Protein AF-A0A2V1CX15-F1 (afdb_monomer)

Organism: NCBI:txid97972

Sequence (178 aa):
MASGNSFNDDERSSLLISGFPNDPFSHAASSSISTSAPPSRSTTSKRKYEPHKAKPTWDHFRRAQDNEPDRAPDDQRLWYCQKCKSPSWATQVSGNARKHLAKSHGIIIVAERSKGKKARHEQLKDIFARVSTQKIEKVEEHEEKVLERAINKEALNEALVRLITGCNLPHNAVEWPQ

Secondary structure (DSSP, 8-state):
-----------------------S----------------------------TTHHHHTTEE---TTS-SB-TTSPBPEEEEEEETTEEEES-HHHHHHHHHHHH------PPPHHHHHHHHHHHHHHHHHHHHHHHHHHHHHHHHHHHHS-HHHHHHHHHHHHHHHT--GGGGSPP-

Solvent-accessible surface area (backbone atoms only — not comparable to full-atom values): 11815 Å² total; per-residue (Å²): 132,82,87,84,82,88,81,85,86,88,74,89,76,78,82,77,86,79,80,81,86,75,83,87,85,72,87,81,81,90,79,91,78,90,84,82,86,83,90,83,89,70,91,72,83,70,74,76,79,70,80,61,87,56,53,82,65,51,74,58,40,38,70,53,58,95,90,46,70,50,49,46,99,84,72,44,59,33,35,25,38,67,85,39,74,84,74,67,46,71,42,70,50,69,69,57,48,39,53,46,33,35,74,78,67,68,44,80,70,86,76,78,73,53,70,70,61,49,52,55,53,50,53,51,49,51,52,53,52,56,53,51,52,55,51,52,52,55,49,52,55,49,52,50,56,49,54,59,67,69,52,60,63,64,63,51,51,53,52,49,51,50,48,34,64,74,67,70,48,62,88,66,76,79,56,78,88,128

Radius of gyration: 37.26 Å; Cα contacts (8 Å, |Δi|>4): 75; chains: 1; bounding box: 98×55×98 Å

pLDDT: mean 75.57, std 21.55, range [33.09, 97.19]

Mean predicted aligned error: 18.45 Å

Foldseek 3Di:
DDDDDDDDDPDPDDPPPPDDDDDPPDDDDDDDDDDDDDDDDDPPPPPPPPPPLCPVLLVQWDADDDPGDQADPVRAGKTWGPPDDVVIDIDRDSVVSQVCCCPVPVDHDDRDDPPVVVVVVVVVVVVVVVVVVVVVVVVVVVVVVVVVVVDPPVVVVVVVVCCCVVVVNDPCPPPDDD

Structure (mmCIF, N/CA/C/O backbone):
data_AF-A0A2V1CX15-F1
#
_entry.id   AF-A0A2V1CX15-F1
#
loop_
_atom_site.group_PDB
_atom_site.id
_atom_site.type_symbol
_atom_site.label_atom_id
_atom_site.label_alt_id
_atom_site.label_comp_id
_atom_site.label_asym_id
_atom_site.label_entity_id
_atom_site.label_seq_id
_atom_site.pdbx_PDB_ins_code
_atom_site.Cartn_x
_atom_site.Cartn_y
_atom_site.Cartn_z
_atom_site.occupancy
_atom_site.B_iso_or_equiv
_atom_site.auth_seq_id
_atom_site.auth_comp_id
_atom_site.auth_asym_id
_atom_site.auth_atom_id
_atom_site.pdbx_PDB_model_num
ATOM 1 N N . MET A 1 1 ? -59.612 24.357 13.661 1.00 36.78 1 MET A N 1
ATOM 2 C CA . MET A 1 1 ? -59.260 23.102 14.355 1.00 36.78 1 MET A CA 1
ATOM 3 C C . MET A 1 1 ? -57.848 22.716 13.943 1.00 36.78 1 MET A C 1
ATOM 5 O O . MET A 1 1 ? -57.599 22.775 12.750 1.00 36.78 1 MET A O 1
ATOM 9 N N . ALA A 1 2 ? -57.006 22.379 14.934 1.00 40.84 2 ALA A N 1
ATOM 10 C CA . ALA A 1 2 ? -55.630 21.837 14.884 1.00 40.84 2 ALA A CA 1
ATOM 11 C C . ALA A 1 2 ? -54.583 22.680 14.109 1.00 40.84 2 ALA A C 1
ATOM 13 O O . ALA A 1 2 ? -54.718 22.888 12.913 1.00 40.84 2 ALA A O 1
ATOM 14 N N . SER A 1 3 ? -53.603 23.330 14.758 1.00 39.59 3 SER A N 1
ATOM 15 C CA . SER A 1 3 ? -52.402 22.753 15.420 1.00 39.59 3 SER A CA 1
ATOM 16 C C . SER A 1 3 ? -51.595 21.894 14.439 1.00 39.59 3 SER A C 1
ATOM 18 O O . SER A 1 3 ? -52.150 20.974 13.863 1.00 39.59 3 SER A O 1
ATOM 20 N N . GLY A 1 4 ? -50.302 22.072 14.191 1.00 33.09 4 GLY A N 1
ATOM 21 C CA . GLY A 1 4 ? -49.243 22.838 14.833 1.00 33.09 4 GLY A CA 1
ATOM 22 C C . GLY A 1 4 ? -47.894 22.315 14.303 1.00 33.09 4 GLY A C 1
ATOM 23 O O . GLY A 1 4 ? -47.859 21.355 13.537 1.00 33.09 4 GLY A O 1
ATOM 24 N N . ASN A 1 5 ? -46.818 22.933 14.784 1.00 39.25 5 ASN A N 1
ATOM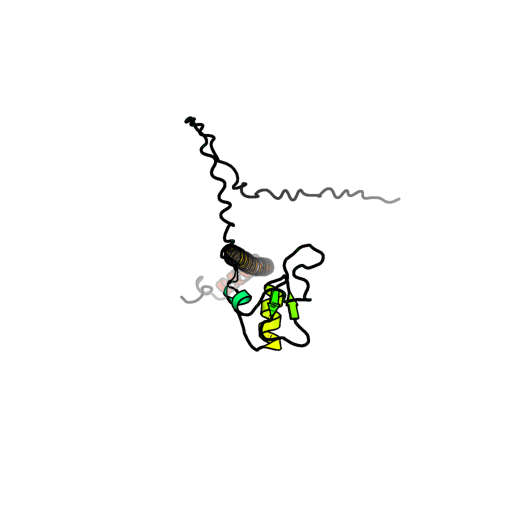 25 C CA . ASN A 1 5 ? -45.404 22.544 14.680 1.00 39.25 5 ASN A CA 1
ATOM 26 C C . ASN A 1 5 ? -44.602 22.878 13.410 1.00 39.25 5 ASN A C 1
ATOM 28 O O . ASN A 1 5 ? -44.352 22.064 12.529 1.00 39.25 5 ASN A O 1
ATOM 32 N N . SER A 1 6 ? -44.082 24.106 13.466 1.00 40.66 6 SER A N 1
ATOM 33 C CA . SER A 1 6 ? -42.685 24.464 13.202 1.00 40.66 6 SER A CA 1
ATOM 34 C C . SER A 1 6 ? -41.692 23.512 13.890 1.00 40.66 6 SER A C 1
ATOM 36 O O . SER A 1 6 ? -41.889 23.213 15.066 1.00 40.66 6 SER A O 1
ATOM 38 N N . PHE A 1 7 ? -40.621 23.109 13.203 1.00 36.91 7 PHE A N 1
ATOM 39 C CA . PHE A 1 7 ? -39.311 22.856 13.815 1.00 36.91 7 PHE A CA 1
ATOM 40 C C . PHE A 1 7 ? -38.221 23.078 12.757 1.00 36.91 7 PHE A C 1
ATOM 42 O O . PHE A 1 7 ? -38.207 22.431 11.712 1.00 36.91 7 PHE A O 1
ATOM 49 N N . ASN A 1 8 ? -37.374 24.071 13.024 1.00 37.56 8 ASN A N 1
ATOM 50 C CA . ASN A 1 8 ? -36.144 24.354 12.298 1.00 37.56 8 ASN A CA 1
ATOM 51 C C . ASN A 1 8 ? -35.061 23.393 12.800 1.00 37.56 8 ASN A C 1
ATOM 53 O O . ASN A 1 8 ? -34.897 23.281 14.014 1.00 37.56 8 ASN A O 1
ATOM 57 N N . ASP A 1 9 ? -34.299 22.787 11.891 1.00 38.78 9 ASP A N 1
ATOM 58 C CA . ASP A 1 9 ? -33.030 22.131 12.214 1.00 38.78 9 ASP A CA 1
ATOM 59 C C . ASP A 1 9 ? -31.874 22.975 11.657 1.00 38.78 9 ASP A C 1
ATOM 61 O O . ASP A 1 9 ? -31.406 22.807 10.529 1.00 38.78 9 ASP A O 1
ATOM 65 N N . ASP A 1 10 ? -31.442 23.921 12.488 1.00 38.84 10 ASP A N 1
ATOM 66 C CA . ASP A 1 10 ? -30.094 24.475 12.493 1.00 38.84 10 ASP A CA 1
ATOM 67 C C . ASP A 1 10 ? -29.170 23.485 13.219 1.00 38.84 10 ASP A C 1
ATOM 69 O O . ASP A 1 10 ? -29.258 23.360 14.433 1.00 38.84 10 ASP A O 1
ATOM 73 N N . GLU A 1 11 ? -28.276 22.793 12.504 1.00 43.06 11 GLU A N 1
ATOM 74 C CA . GLU A 1 11 ? -27.046 22.203 13.080 1.00 43.06 11 GLU A CA 1
ATOM 75 C C . GLU A 1 11 ? -26.107 21.710 11.963 1.00 43.06 11 GLU A C 1
ATOM 77 O O . GLU A 1 11 ? -25.699 20.553 11.872 1.00 43.06 11 GLU A O 1
ATOM 82 N N . ARG A 1 12 ? -25.714 22.620 11.062 1.00 42.59 12 ARG A N 1
ATOM 83 C CA . ARG A 1 12 ? -24.510 22.413 10.244 1.00 42.59 12 ARG A CA 1
ATOM 84 C C . ARG A 1 12 ? -23.294 22.844 11.064 1.00 42.59 12 ARG A C 1
ATOM 86 O O . ARG A 1 12 ? -22.665 23.860 10.774 1.00 42.59 12 ARG A O 1
ATOM 93 N N . SER A 1 13 ? -22.983 22.063 12.096 1.00 39.78 13 SER A N 1
ATOM 94 C CA . SER A 1 13 ? -21.774 22.211 12.905 1.00 39.78 13 SER A CA 1
ATOM 95 C C . SER A 1 13 ? -20.524 21.895 12.077 1.00 39.78 13 SER A C 1
ATOM 97 O O . SER A 1 13 ? -20.136 20.752 11.850 1.00 39.78 13 SER A O 1
ATOM 99 N N . SER A 1 14 ? -19.936 22.964 11.548 1.00 42.38 14 SER A N 1
ATOM 100 C CA . SER A 1 14 ? -18.507 23.290 11.549 1.00 42.38 14 SER A CA 1
ATOM 101 C C . SER A 1 14 ? -17.522 22.160 11.891 1.00 42.38 14 SER A C 1
ATOM 103 O O . SER A 1 14 ? -16.941 22.136 12.973 1.00 42.38 14 SER A O 1
ATOM 105 N N . LEU A 1 15 ? -17.203 21.296 10.923 1.00 39.81 15 LEU A N 1
ATOM 106 C CA . LEU A 1 15 ? -15.955 20.524 10.951 1.00 39.81 15 LEU A CA 1
ATOM 107 C C . LEU A 1 15 ? -14.805 21.401 10.439 1.00 39.81 15 LEU A C 1
ATOM 109 O O . LEU A 1 15 ? -14.355 21.286 9.298 1.00 39.81 15 LEU A O 1
ATOM 113 N N . LEU A 1 16 ? -14.344 22.315 11.294 1.00 43.81 16 LEU A N 1
ATOM 114 C CA . LEU A 1 16 ? -13.056 22.975 11.118 1.00 43.81 16 LEU A CA 1
ATOM 115 C C . LEU A 1 16 ? -11.960 21.934 11.364 1.00 43.81 16 LEU A C 1
ATOM 117 O O . LEU A 1 16 ? -11.637 21.601 12.500 1.00 43.81 16 LEU A O 1
ATOM 121 N N . ILE A 1 17 ? -11.395 21.412 10.276 1.00 41.28 17 ILE A N 1
ATOM 122 C CA . ILE A 1 17 ? -10.132 20.671 10.286 1.00 41.28 17 ILE A CA 1
ATOM 123 C C . ILE A 1 17 ? -9.038 21.682 10.647 1.00 41.28 17 ILE A C 1
ATOM 125 O O . ILE A 1 17 ? -8.490 22.371 9.788 1.00 41.28 17 ILE A O 1
ATOM 129 N N . SER A 1 18 ? -8.768 21.826 11.940 1.00 42.66 18 SER A N 1
ATOM 130 C CA . SER A 1 18 ? -7.618 22.558 12.452 1.00 42.66 18 SER A CA 1
ATOM 131 C C . SER A 1 18 ? -6.434 21.599 12.596 1.00 42.66 18 SER A C 1
ATOM 133 O O . SER A 1 18 ? -6.532 20.544 13.217 1.00 42.66 18 SER A O 1
ATOM 135 N N . GLY A 1 19 ? -5.297 21.978 12.003 1.00 39.34 19 GLY A N 1
ATOM 136 C CA . GLY A 1 19 ? -3.999 21.364 12.290 1.00 39.34 19 GLY A CA 1
ATOM 137 C C . GLY A 1 19 ? -3.343 20.605 11.138 1.00 39.34 19 GLY A C 1
ATOM 138 O O . GLY A 1 19 ? -2.997 19.438 11.294 1.0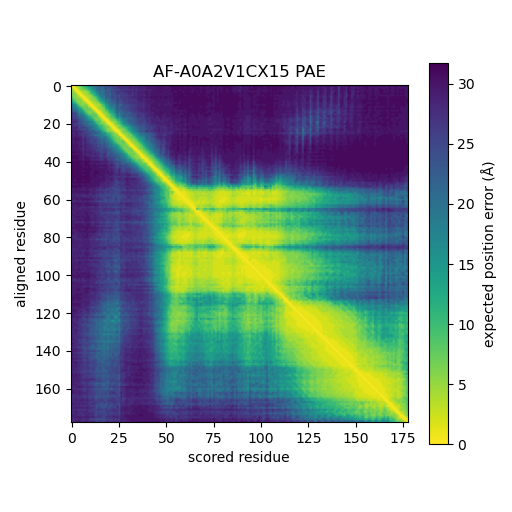0 39.34 19 GLY A O 1
ATOM 139 N N . PHE A 1 20 ? -3.095 21.265 10.003 1.00 42.97 20 PHE A N 1
ATOM 140 C CA . PHE A 1 20 ? -2.001 20.847 9.119 1.00 42.97 20 PHE A CA 1
ATOM 141 C C . PHE A 1 20 ? -0.671 21.341 9.714 1.00 42.97 20 PHE A C 1
ATOM 143 O O . PHE A 1 20 ? -0.534 22.545 9.938 1.00 42.97 20 PHE A O 1
ATOM 150 N N . PRO A 1 21 ? 0.322 20.472 9.973 1.00 45.03 21 PRO A N 1
ATOM 151 C CA . PRO A 1 21 ? 1.645 20.923 10.379 1.00 45.03 21 PRO A CA 1
ATOM 152 C C . PRO A 1 21 ? 2.393 21.534 9.186 1.00 45.03 21 PRO A C 1
ATOM 154 O O . PRO A 1 21 ? 2.713 20.837 8.227 1.00 45.03 21 PRO A O 1
ATOM 157 N N . ASN A 1 22 ? 2.620 22.843 9.290 1.00 46.09 22 ASN A N 1
ATOM 158 C CA . ASN A 1 22 ? 3.708 23.680 8.771 1.00 46.09 22 ASN A CA 1
ATOM 159 C C . ASN A 1 22 ? 4.548 23.174 7.578 1.00 46.09 22 ASN A C 1
ATOM 161 O O . ASN A 1 22 ? 5.271 22.180 7.655 1.00 46.09 22 ASN A O 1
ATOM 165 N N . ASP A 1 23 ? 4.533 23.993 6.522 1.00 42.53 23 ASP A N 1
ATOM 166 C CA . ASP A 1 23 ? 5.431 23.973 5.365 1.00 42.53 23 ASP A CA 1
ATOM 167 C C . ASP A 1 23 ? 6.923 23.899 5.766 1.00 42.53 23 ASP A C 1
ATOM 169 O O . ASP A 1 23 ? 7.403 24.762 6.504 1.00 42.53 23 ASP A O 1
ATOM 173 N N . PRO A 1 24 ? 7.712 22.946 5.234 1.00 48.69 24 PRO A N 1
ATOM 174 C CA . PRO A 1 24 ? 9.155 22.881 5.468 1.00 48.69 24 PRO A CA 1
ATOM 175 C C . PRO A 1 24 ? 9.981 23.770 4.517 1.00 48.69 24 PRO A C 1
ATOM 177 O O . PRO A 1 24 ? 11.203 23.642 4.467 1.00 48.69 24 PRO A O 1
ATOM 180 N N . PHE A 1 25 ? 9.357 24.670 3.751 1.00 45.81 25 PHE A N 1
ATOM 181 C CA . PHE A 1 25 ? 10.060 25.588 2.847 1.00 45.81 25 PHE A CA 1
ATOM 182 C C . PHE A 1 25 ? 10.083 27.009 3.403 1.00 45.81 25 PHE A C 1
ATOM 184 O O . PHE A 1 25 ? 9.459 27.931 2.886 1.00 45.81 25 PHE A O 1
ATOM 191 N N . SER A 1 26 ? 10.844 27.211 4.466 1.00 50.84 26 SER A N 1
ATOM 192 C CA . SER A 1 26 ? 11.323 28.536 4.846 1.00 50.84 26 SER A CA 1
ATOM 193 C C . SER A 1 26 ? 12.729 28.386 5.399 1.00 50.84 26 SER A C 1
ATOM 195 O O . SER A 1 26 ? 13.047 27.361 5.986 1.00 50.84 26 SER A O 1
ATOM 197 N N . HIS A 1 27 ? 13.560 29.400 5.167 1.00 43.41 27 HIS A N 1
ATOM 198 C CA . HIS A 1 27 ? 15.009 29.458 5.407 1.00 43.41 27 HIS A CA 1
ATOM 199 C C . HIS A 1 27 ? 15.889 29.018 4.227 1.00 43.41 27 HIS A C 1
ATOM 201 O O . HIS A 1 27 ? 16.513 27.962 4.215 1.00 43.41 27 HIS A O 1
ATOM 207 N N . ALA A 1 28 ? 16.061 29.939 3.281 1.00 42.03 28 ALA A N 1
ATOM 208 C CA . ALA A 1 28 ? 17.386 30.188 2.728 1.00 42.03 28 ALA A CA 1
ATOM 209 C C . ALA A 1 28 ? 17.659 31.689 2.867 1.00 42.03 28 ALA A C 1
ATOM 211 O O . ALA A 1 28 ? 17.107 32.507 2.137 1.00 42.03 28 ALA A O 1
ATOM 212 N N . ALA A 1 29 ? 18.446 32.036 3.884 1.00 42.69 29 ALA A N 1
ATOM 213 C CA . ALA A 1 29 ? 18.934 33.384 4.112 1.00 42.69 29 ALA A CA 1
ATOM 214 C C . ALA A 1 29 ? 19.866 33.795 2.964 1.00 42.69 29 ALA A C 1
ATOM 216 O O . ALA A 1 29 ? 20.797 33.070 2.609 1.00 42.69 29 ALA A O 1
ATOM 217 N N . SER A 1 30 ? 19.601 34.968 2.397 1.00 41.97 30 SER A N 1
ATOM 218 C CA . SER A 1 30 ? 20.487 35.657 1.468 1.00 41.97 30 SER A CA 1
ATOM 219 C C . SER A 1 30 ? 21.764 36.078 2.196 1.00 41.97 30 SER A C 1
ATOM 221 O O . SER A 1 30 ? 21.714 36.951 3.058 1.00 41.97 30 SER A O 1
ATOM 223 N N . SER A 1 31 ? 22.903 35.498 1.820 1.00 42.44 31 SER A N 1
ATOM 224 C CA . SER A 1 31 ? 24.223 36.046 2.142 1.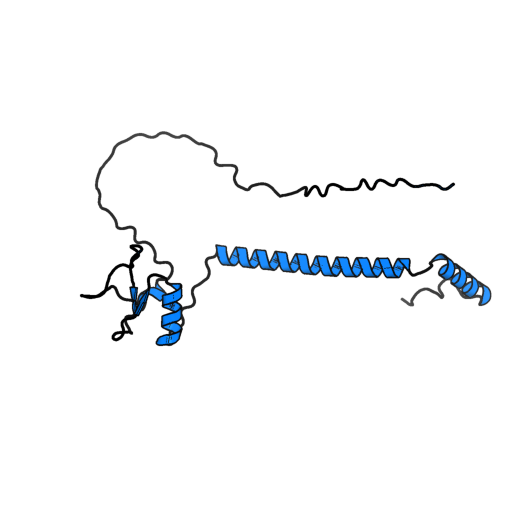00 42.44 31 SER A CA 1
ATOM 225 C C . SER A 1 31 ? 24.938 36.408 0.849 1.00 42.44 31 SER A C 1
ATOM 227 O O . SER A 1 31 ? 25.394 35.551 0.094 1.00 42.44 31 SER A O 1
ATOM 229 N N . SER A 1 32 ? 24.990 37.711 0.603 1.00 43.22 32 SER A N 1
ATOM 230 C CA . SER A 1 32 ? 25.719 38.366 -0.474 1.00 43.22 32 SER A CA 1
ATOM 231 C C . SER A 1 32 ? 27.204 38.409 -0.127 1.00 43.22 32 SER A C 1
ATOM 233 O O . SER A 1 32 ? 27.576 39.029 0.866 1.00 43.22 32 SER A O 1
ATOM 235 N N . ILE A 1 33 ? 28.066 37.808 -0.950 1.00 45.41 33 ILE A N 1
ATOM 236 C CA . ILE A 1 33 ? 29.500 38.118 -0.940 1.00 45.41 33 ILE A CA 1
ATOM 237 C C . ILE A 1 33 ? 29.975 38.210 -2.389 1.00 45.41 33 ILE A C 1
ATOM 239 O O . ILE A 1 33 ? 29.949 37.237 -3.140 1.00 45.41 33 ILE A O 1
ATOM 243 N N . SER A 1 34 ? 30.370 39.422 -2.768 1.00 42.94 34 SER A N 1
ATOM 244 C CA . SER A 1 34 ? 30.989 39.758 -4.045 1.00 42.94 34 SER A CA 1
ATOM 245 C C . SER A 1 34 ? 32.456 39.334 -4.053 1.00 42.94 34 SER A C 1
ATOM 247 O O . SER A 1 34 ? 33.194 39.625 -3.112 1.00 42.94 34 SER A O 1
ATOM 249 N N . THR A 1 35 ? 32.925 38.725 -5.142 1.00 38.25 35 THR A N 1
ATOM 250 C CA . THR A 1 35 ? 34.350 38.754 -5.506 1.00 38.25 35 THR A CA 1
ATOM 251 C C . THR A 1 35 ? 34.505 38.657 -7.025 1.00 38.25 35 THR A C 1
ATOM 253 O O . THR A 1 35 ? 33.750 37.974 -7.712 1.00 38.25 35 THR A O 1
ATOM 256 N N . SER A 1 36 ? 35.442 39.439 -7.544 1.00 39.31 36 SER A N 1
ATOM 257 C CA . SER A 1 36 ? 35.567 39.939 -8.915 1.00 39.31 36 SER A CA 1
ATOM 258 C C . SER A 1 36 ? 36.528 39.143 -9.821 1.00 39.31 36 SER A C 1
ATOM 260 O O . SER A 1 36 ? 37.661 38.929 -9.411 1.00 39.31 36 SER A O 1
ATOM 262 N N . ALA A 1 37 ? 36.081 38.883 -11.070 1.00 39.94 37 ALA A N 1
ATOM 263 C CA . ALA A 1 37 ? 36.797 38.779 -12.376 1.00 39.94 37 ALA A CA 1
ATOM 264 C C . ALA A 1 37 ? 37.962 37.759 -12.581 1.00 39.94 37 ALA A C 1
ATOM 266 O O . ALA A 1 37 ? 38.559 37.332 -11.600 1.00 39.94 37 ALA A O 1
ATOM 267 N N . PRO A 1 38 ? 38.384 37.402 -13.833 1.00 52.78 38 PRO A N 1
ATOM 268 C CA . PRO A 1 38 ? 37.839 37.642 -15.191 1.00 52.78 38 PRO A CA 1
ATOM 269 C C . PRO A 1 38 ? 37.566 36.333 -16.014 1.00 52.78 38 PRO A C 1
ATOM 271 O O . PRO A 1 38 ? 37.819 35.231 -15.523 1.00 52.78 38 PRO A O 1
ATOM 274 N N . PRO A 1 39 ? 37.042 36.403 -17.267 1.00 46.50 39 PRO A N 1
ATOM 275 C CA . PRO A 1 39 ? 36.550 35.235 -18.004 1.00 46.50 39 PRO A CA 1
ATOM 276 C C . PRO A 1 39 ? 37.599 34.623 -18.950 1.00 46.50 39 PRO A C 1
ATOM 278 O O . PRO A 1 39 ? 37.941 35.202 -19.979 1.00 46.50 39 PRO A O 1
ATOM 281 N N . SER A 1 40 ? 38.019 33.387 -18.674 1.00 41.09 40 SER A N 1
ATOM 282 C CA . SER A 1 40 ? 38.786 32.568 -19.624 1.00 41.09 40 SER A CA 1
ATOM 283 C C . SER A 1 40 ? 37.869 31.564 -20.315 1.00 41.09 40 SER A C 1
ATOM 285 O O . SER A 1 40 ? 37.575 30.474 -19.823 1.00 41.09 40 SER A O 1
ATOM 287 N N . ARG A 1 41 ? 37.389 31.973 -21.489 1.00 50.94 41 ARG A N 1
ATOM 288 C CA . ARG A 1 41 ? 36.557 31.198 -22.409 1.00 50.94 41 ARG A CA 1
ATOM 289 C C . ARG A 1 41 ? 37.388 30.080 -23.045 1.00 50.94 41 ARG A C 1
ATOM 291 O O . ARG A 1 41 ? 38.098 30.300 -24.016 1.00 50.94 41 ARG A O 1
ATOM 298 N N . SER A 1 42 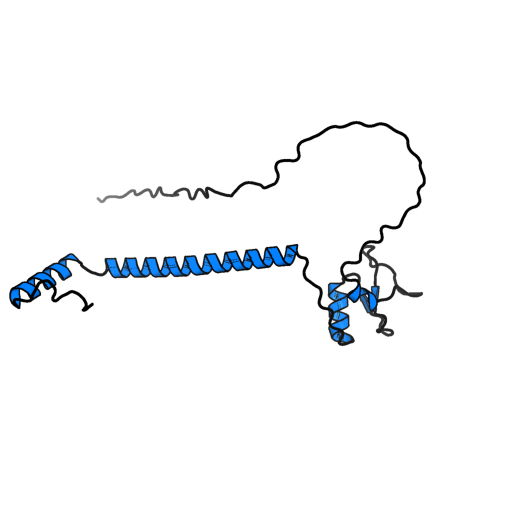? 37.255 28.866 -22.517 1.00 43.22 42 SER A N 1
ATOM 299 C CA . SER A 1 42 ? 37.616 27.629 -23.215 1.00 43.22 42 SER A CA 1
ATOM 300 C C . SER A 1 42 ? 36.404 26.695 -23.214 1.00 43.22 42 SER A C 1
ATOM 302 O O . SER A 1 42 ? 36.142 25.937 -22.284 1.00 43.22 42 SER A O 1
ATOM 304 N N . THR A 1 43 ? 35.598 26.794 -24.270 1.00 50.00 43 THR A N 1
ATOM 305 C CA . THR A 1 43 ? 34.453 25.913 -24.518 1.00 50.00 43 THR A CA 1
ATOM 306 C C . THR A 1 43 ? 34.952 24.537 -24.946 1.00 50.00 43 THR A C 1
ATOM 308 O O . THR A 1 43 ? 34.921 24.185 -26.121 1.00 50.00 43 THR A O 1
ATOM 311 N N . THR A 1 44 ? 35.399 23.731 -23.987 1.00 46.09 44 THR A N 1
ATOM 312 C CA . THR A 1 44 ? 35.357 22.278 -24.148 1.00 46.09 44 THR A CA 1
ATOM 313 C C . THR A 1 44 ? 34.022 21.823 -23.580 1.00 46.09 44 THR A C 1
ATOM 315 O O . THR A 1 44 ? 33.828 21.719 -22.371 1.00 46.09 44 THR A O 1
ATOM 318 N N . SER A 1 45 ? 33.052 21.621 -24.473 1.00 51.66 45 SER A N 1
ATOM 319 C CA . SER A 1 45 ? 31.798 20.936 -24.162 1.00 51.66 45 SER A CA 1
ATOM 320 C C . SER A 1 45 ? 32.138 19.514 -23.711 1.00 51.66 45 SER A C 1
ATOM 322 O O . SER A 1 45 ? 32.187 18.563 -24.495 1.00 51.66 45 SER A O 1
ATOM 324 N N . LYS A 1 46 ? 32.446 19.363 -22.421 1.00 47.03 46 LYS A N 1
ATOM 325 C CA . LYS A 1 46 ? 32.444 18.074 -21.750 1.00 47.03 46 LYS A CA 1
ATOM 326 C C . LYS A 1 46 ? 30.990 17.639 -21.762 1.00 47.03 46 LYS A C 1
ATOM 328 O O . LYS A 1 46 ? 30.200 18.104 -20.942 1.00 47.03 46 LYS A O 1
ATOM 333 N N . ARG A 1 47 ? 30.630 16.801 -22.744 1.00 55.94 47 ARG A N 1
ATOM 334 C CA . ARG A 1 47 ? 29.368 16.053 -22.763 1.00 55.94 47 ARG A CA 1
ATOM 335 C C . ARG A 1 47 ? 29.124 15.584 -21.336 1.00 55.94 47 ARG A C 1
ATOM 337 O O . ARG A 1 47 ? 29.903 14.776 -20.832 1.00 55.94 47 ARG A O 1
ATOM 344 N N . LYS A 1 48 ? 28.102 16.143 -20.676 1.00 45.94 48 LYS A N 1
ATOM 345 C CA . LYS A 1 48 ? 27.633 15.663 -19.377 1.00 45.94 48 LYS A CA 1
ATOM 346 C C . LYS A 1 48 ? 27.438 14.162 -19.551 1.00 45.94 48 LYS A C 1
ATOM 348 O O . LYS A 1 48 ? 26.548 13.739 -20.283 1.00 45.94 48 LYS A O 1
ATOM 353 N N . TYR A 1 49 ? 28.328 13.372 -18.959 1.00 52.31 49 TYR A N 1
ATOM 354 C CA . TYR A 1 49 ? 28.126 11.944 -18.811 1.00 52.31 49 TYR A CA 1
ATOM 355 C C . TYR A 1 49 ? 26.946 11.821 -17.862 1.00 52.31 49 TYR A C 1
ATOM 357 O O . TYR A 1 49 ? 27.099 11.904 -16.646 1.00 52.31 49 TYR A O 1
ATOM 365 N N . GLU A 1 50 ? 25.748 11.774 -18.433 1.00 54.34 50 GLU A N 1
ATOM 366 C CA . GLU A 1 50 ? 24.541 11.551 -17.671 1.00 54.34 50 GLU A CA 1
ATOM 367 C C . GLU A 1 50 ? 24.634 10.120 -17.143 1.00 54.34 50 GLU A C 1
ATOM 369 O O . GLU A 1 50 ? 24.705 9.173 -17.935 1.00 54.34 50 GLU A O 1
ATOM 374 N N . PRO A 1 51 ? 24.740 9.925 -15.818 1.00 47.97 51 PRO A N 1
ATOM 375 C CA . PRO A 1 51 ? 24.828 8.590 -15.270 1.00 47.97 51 PRO A CA 1
ATOM 376 C C . PRO A 1 51 ? 23.489 7.915 -15.551 1.00 47.97 51 PRO A C 1
ATOM 378 O O . PRO A 1 51 ? 22.496 8.193 -14.878 1.00 47.97 51 PRO A O 1
ATOM 381 N N . HIS A 1 52 ? 23.458 7.054 -16.572 1.00 58.28 52 HIS A N 1
ATOM 382 C CA . HIS A 1 52 ? 22.287 6.267 -16.937 1.00 58.28 52 HIS A CA 1
ATOM 383 C C . HIS A 1 52 ? 21.802 5.516 -15.694 1.00 58.28 52 HIS A C 1
ATOM 385 O O . HIS A 1 52 ? 22.368 4.500 -15.282 1.00 58.28 52 HIS A O 1
ATOM 391 N N . LYS A 1 53 ? 20.741 6.030 -15.069 1.00 57.97 53 LYS A N 1
ATOM 392 C CA . LYS A 1 53 ? 19.982 5.317 -14.047 1.00 57.97 53 LYS A CA 1
ATOM 393 C C . LYS A 1 53 ? 19.456 4.070 -14.760 1.00 57.97 53 LYS A C 1
ATOM 395 O O . LYS A 1 53 ? 18.584 4.200 -15.610 1.00 57.97 53 LYS A O 1
ATOM 400 N N . ALA A 1 54 ? 20.033 2.906 -14.457 1.00 69.31 54 ALA A N 1
ATOM 401 C CA . ALA A 1 54 ? 19.893 1.627 -15.174 1.00 69.31 54 ALA A CA 1
ATOM 402 C C . ALA A 1 54 ? 20.997 1.259 -16.192 1.00 69.31 54 ALA A C 1
ATOM 404 O O . ALA A 1 54 ? 20.699 0.588 -17.176 1.00 69.31 54 ALA A O 1
ATOM 405 N N . LYS A 1 55 ? 22.271 1.582 -15.911 1.00 76.12 55 LYS A N 1
ATOM 406 C CA . LYS A 1 55 ? 23.441 0.936 -16.554 1.00 76.12 55 LYS A CA 1
ATOM 407 C C . LYS A 1 55 ? 23.252 -0.572 -16.833 1.00 76.12 55 LYS A C 1
ATOM 409 O O . LYS A 1 55 ? 23.271 -0.921 -18.006 1.00 76.12 55 LYS A O 1
ATOM 414 N N . PRO A 1 56 ? 22.900 -1.426 -15.841 1.00 82.56 56 PRO A N 1
ATOM 415 C CA . PRO A 1 56 ? 22.769 -2.866 -16.088 1.00 82.56 56 PRO A CA 1
ATOM 416 C C . PRO A 1 56 ? 21.685 -3.212 -17.114 1.00 82.56 56 PRO A C 1
ATOM 418 O O . PRO A 1 56 ? 21.765 -4.231 -17.781 1.00 82.56 56 PRO A O 1
ATOM 421 N N . THR A 1 57 ? 20.644 -2.380 -17.252 1.00 89.25 57 THR A N 1
ATOM 422 C CA . THR A 1 57 ? 19.613 -2.604 -18.275 1.00 89.25 57 THR A CA 1
ATOM 423 C C . THR A 1 57 ? 20.139 -2.313 -19.667 1.00 89.25 57 THR A C 1
ATOM 425 O O . THR A 1 57 ? 19.854 -3.084 -20.574 1.00 89.25 57 THR A O 1
ATOM 428 N N . TRP A 1 58 ? 20.889 -1.225 -19.839 1.00 90.12 58 TRP A N 1
ATOM 429 C CA . TRP A 1 58 ? 21.347 -0.779 -21.152 1.00 90.12 58 TRP A CA 1
ATOM 430 C C . TRP A 1 58 ? 22.564 -1.547 -21.678 1.00 90.12 58 TRP A C 1
ATOM 432 O O . TRP A 1 58 ? 22.790 -1.518 -22.881 1.00 90.12 58 TRP A O 1
ATOM 442 N N . ASP A 1 59 ? 23.269 -2.307 -20.835 1.00 90.88 59 ASP A N 1
ATOM 443 C CA . ASP A 1 59 ? 24.375 -3.186 -21.255 1.00 90.88 59 ASP A CA 1
ATOM 444 C C . ASP A 1 59 ? 23.935 -4.290 -22.240 1.00 90.88 59 ASP A C 1
ATOM 446 O O . ASP A 1 59 ? 24.744 -4.814 -23.000 1.00 90.88 59 ASP A O 1
ATOM 450 N N . HIS A 1 60 ? 22.641 -4.630 -22.273 1.00 90.00 60 HIS A N 1
ATOM 451 C CA . HIS A 1 60 ? 22.069 -5.603 -23.216 1.00 90.00 60 HIS A CA 1
ATOM 452 C C . HIS A 1 60 ? 21.495 -4.968 -24.493 1.00 90.00 60 HIS A C 1
ATOM 454 O O . HIS A 1 60 ? 20.865 -5.651 -25.310 1.00 90.00 60 HIS A O 1
ATOM 460 N N . PHE A 1 61 ? 21.668 -3.657 -24.649 1.00 92.69 61 PHE A N 1
ATOM 461 C CA . PHE A 1 61 ? 21.125 -2.879 -25.749 1.00 92.69 61 PHE A CA 1
ATOM 462 C C . PHE A 1 61 ? 22.241 -2.225 -26.561 1.00 92.69 61 PHE A C 1
ATOM 464 O O . PHE A 1 61 ? 23.305 -1.875 -26.059 1.00 92.69 61 PHE A O 1
ATOM 471 N N . ARG A 1 62 ? 21.966 -2.034 -27.847 1.00 91.19 62 ARG A N 1
ATOM 472 C CA . ARG A 1 62 ? 22.814 -1.349 -28.817 1.00 91.19 62 ARG A CA 1
ATOM 473 C C . ARG A 1 62 ? 22.110 -0.108 -29.362 1.00 91.19 62 ARG A C 1
ATOM 475 O O . ARG A 1 62 ? 20.905 0.079 -29.182 1.00 91.19 62 ARG A O 1
ATOM 482 N N . ARG A 1 63 ? 22.877 0.740 -30.044 1.00 89.38 63 ARG A N 1
ATOM 483 C CA . ARG A 1 63 ? 22.325 1.844 -30.841 1.00 89.38 63 ARG A CA 1
ATOM 484 C C . ARG A 1 63 ? 21.740 1.325 -32.154 1.00 89.38 63 ARG A C 1
ATOM 486 O O . ARG A 1 63 ? 22.040 0.194 -32.553 1.00 89.38 63 ARG A O 1
ATOM 493 N N . ALA A 1 64 ? 20.930 2.170 -32.787 1.00 88.81 64 ALA A N 1
ATOM 494 C CA . ALA A 1 64 ? 20.437 1.941 -34.137 1.00 88.81 64 ALA A CA 1
ATOM 495 C C . ALA A 1 64 ? 21.599 1.634 -35.092 1.00 88.81 64 ALA A C 1
ATOM 497 O O . ALA A 1 64 ? 22.677 2.228 -34.978 1.00 88.81 64 ALA A O 1
ATOM 498 N N . GLN A 1 65 ? 21.381 0.682 -35.994 1.00 86.00 65 GLN A N 1
ATOM 499 C CA . GLN A 1 65 ? 22.305 0.351 -37.075 1.00 86.00 65 GLN A CA 1
ATOM 500 C C . GLN A 1 65 ? 21.662 0.634 -38.426 1.00 86.00 65 GLN A C 1
ATOM 502 O O . GLN A 1 65 ? 20.486 0.338 -38.624 1.00 86.00 65 GLN A O 1
ATOM 507 N N . ASP A 1 66 ? 22.469 1.166 -39.341 1.00 79.12 66 ASP A N 1
ATOM 508 C CA . ASP A 1 66 ? 22.167 1.377 -40.756 1.00 79.12 66 ASP A CA 1
ATOM 509 C C . ASP A 1 66 ? 20.791 2.021 -41.007 1.00 79.12 66 ASP A C 1
ATOM 511 O O . ASP A 1 66 ? 20.657 3.241 -40.931 1.00 79.12 66 ASP A O 1
ATOM 515 N N . ASN A 1 67 ? 19.770 1.199 -41.270 1.00 81.56 67 ASN A N 1
ATOM 516 C CA . ASN A 1 67 ? 18.414 1.610 -41.648 1.00 81.56 67 ASN A CA 1
ATOM 517 C C . ASN A 1 67 ? 17.416 1.643 -40.477 1.00 81.56 67 ASN A C 1
ATOM 519 O O . ASN A 1 67 ? 16.215 1.822 -40.682 1.00 81.56 67 ASN A O 1
ATOM 523 N N . GLU A 1 68 ? 17.877 1.429 -39.248 1.00 88.75 68 GLU A N 1
ATOM 524 C CA . GLU A 1 68 ? 17.046 1.529 -38.053 1.00 88.75 68 GLU A CA 1
ATOM 525 C C . GLU A 1 68 ? 16.894 2.998 -37.611 1.00 88.75 68 GLU A C 1
ATOM 527 O O . GLU A 1 68 ? 17.879 3.740 -37.572 1.00 88.75 68 GLU A O 1
ATOM 532 N N . PRO A 1 69 ? 15.690 3.449 -37.217 1.00 88.00 69 PRO A N 1
ATOM 533 C CA . PRO A 1 69 ? 15.517 4.801 -36.695 1.00 88.00 69 PRO A CA 1
ATOM 534 C C . PRO A 1 69 ? 16.248 4.978 -35.351 1.00 88.00 69 PRO A C 1
ATOM 536 O O . PRO A 1 69 ? 15.997 4.243 -34.395 1.00 88.00 69 PRO A O 1
ATOM 539 N N . ASP A 1 70 ? 17.127 5.981 -35.239 1.00 87.81 70 ASP A N 1
ATOM 540 C CA . ASP A 1 70 ? 17.818 6.305 -33.970 1.00 87.81 70 ASP A CA 1
ATOM 541 C C . ASP A 1 70 ? 16.888 6.974 -32.948 1.00 87.81 70 ASP A C 1
ATOM 543 O O . ASP A 1 70 ? 17.134 6.923 -31.740 1.00 87.81 70 ASP A O 1
ATOM 547 N N . ARG A 1 71 ? 15.800 7.596 -33.415 1.00 89.44 71 ARG A N 1
ATOM 548 C CA . ARG A 1 71 ? 14.855 8.325 -32.570 1.00 89.44 71 ARG A CA 1
ATOM 549 C C . ARG A 1 71 ? 13.414 7.929 -32.838 1.00 89.44 71 ARG A C 1
ATOM 551 O O . ARG A 1 71 ? 13.034 7.612 -33.962 1.00 89.44 71 ARG A O 1
ATOM 558 N N . ALA A 1 72 ? 12.631 7.950 -31.772 1.00 88.38 72 ALA A N 1
ATOM 559 C CA . ALA A 1 72 ? 11.187 7.839 -31.822 1.00 88.38 72 ALA A CA 1
ATOM 560 C C . ALA A 1 72 ? 10.561 9.173 -32.293 1.00 88.38 72 ALA A C 1
ATOM 562 O O . ALA A 1 72 ? 11.250 10.195 -32.344 1.00 88.38 72 ALA A O 1
ATOM 563 N N . PRO A 1 73 ? 9.258 9.189 -32.638 1.00 88.00 73 PRO A N 1
ATOM 564 C CA . PRO A 1 73 ? 8.566 10.402 -33.092 1.00 88.00 73 PRO A CA 1
ATOM 565 C C . PRO A 1 73 ? 8.580 11.563 -32.085 1.00 88.00 73 PRO A C 1
ATOM 567 O O . PRO A 1 73 ? 8.394 12.712 -32.464 1.00 88.00 73 PRO A O 1
ATOM 570 N N . ASP A 1 74 ? 8.803 11.265 -30.806 1.00 87.44 74 ASP A N 1
ATOM 571 C CA . ASP A 1 74 ? 8.923 12.214 -29.696 1.00 87.44 74 ASP A CA 1
ATOM 572 C C . ASP A 1 74 ? 10.357 12.746 -29.498 1.00 87.44 74 ASP A C 1
ATOM 574 O O . ASP A 1 74 ? 10.680 13.293 -28.444 1.00 87.44 74 ASP A O 1
ATOM 578 N N . ASP A 1 75 ? 11.224 12.559 -30.497 1.00 87.06 75 ASP A N 1
ATOM 579 C CA . ASP A 1 75 ? 12.647 12.912 -30.494 1.00 87.06 75 ASP A CA 1
ATOM 580 C C . ASP A 1 75 ? 13.474 12.205 -29.395 1.00 87.06 75 ASP A C 1
ATOM 582 O O . ASP A 1 75 ? 14.650 12.520 -29.182 1.00 87.06 75 ASP A O 1
ATOM 586 N N . GLN A 1 76 ? 12.921 11.193 -28.715 1.00 87.12 76 GLN A N 1
ATOM 587 C CA . GLN A 1 76 ? 13.669 10.395 -27.745 1.00 87.12 76 GLN A CA 1
ATOM 588 C C . GLN A 1 76 ? 14.487 9.304 -28.435 1.00 87.12 76 GLN A C 1
ATOM 590 O O . GLN A 1 76 ? 14.052 8.667 -29.396 1.00 87.12 76 GLN A O 1
ATOM 595 N N . ARG A 1 77 ? 15.697 9.055 -27.924 1.00 89.00 77 ARG A N 1
ATOM 596 C CA . ARG A 1 77 ? 16.594 8.035 -28.482 1.00 89.00 77 ARG A CA 1
ATOM 597 C C . ARG A 1 77 ? 16.050 6.623 -28.257 1.00 89.00 77 ARG A C 1
ATOM 599 O O . ARG A 1 77 ? 15.718 6.247 -27.130 1.00 89.00 77 ARG A O 1
ATOM 606 N N . LEU A 1 78 ? 16.069 5.823 -29.317 1.00 91.94 78 LEU A N 1
ATOM 607 C CA . LEU A 1 78 ? 15.734 4.406 -29.293 1.00 91.94 78 LEU A CA 1
ATOM 608 C C . LEU A 1 78 ? 16.956 3.542 -28.969 1.00 91.94 78 LEU A C 1
ATOM 610 O O . LEU A 1 78 ? 18.069 3.778 -29.436 1.00 91.94 78 LEU A O 1
ATOM 614 N N . TRP A 1 79 ? 16.720 2.502 -28.174 1.00 92.00 79 TRP A N 1
ATOM 615 C CA . TRP A 1 79 ? 17.700 1.478 -27.838 1.00 92.00 79 TRP A CA 1
ATOM 616 C C . TRP A 1 79 ? 17.227 0.133 -28.367 1.00 92.00 79 TRP A C 1
ATOM 618 O O . TRP A 1 79 ? 16.122 -0.307 -28.046 1.00 92.00 79 TRP A O 1
ATOM 628 N N . TYR A 1 80 ? 18.080 -0.528 -29.141 1.00 93.75 80 TYR A N 1
ATOM 629 C CA . TYR A 1 80 ? 17.787 -1.792 -29.811 1.00 93.75 80 TYR A CA 1
ATOM 630 C C . TYR A 1 80 ? 18.327 -2.959 -28.998 1.00 93.75 80 TYR A C 1
ATOM 632 O O . TYR A 1 80 ? 19.432 -2.888 -28.467 1.00 93.75 80 TYR A O 1
ATOM 640 N N . CYS A 1 81 ? 17.577 -4.048 -28.882 1.00 94.12 81 CYS A N 1
ATOM 641 C CA . CYS A 1 81 ? 18.069 -5.237 -28.199 1.00 94.12 81 CYS A CA 1
ATOM 642 C C . CYS A 1 81 ? 19.194 -5.884 -29.018 1.00 94.12 81 CYS A C 1
ATOM 644 O O . CYS A 1 81 ? 19.047 -6.118 -30.215 1.00 94.12 81 CYS A O 1
ATOM 646 N N . GLN A 1 82 ? 20.317 -6.218 -28.379 1.00 92.62 82 GLN A N 1
ATOM 647 C CA . GLN A 1 82 ? 21.449 -6.845 -29.072 1.00 92.62 82 GLN A CA 1
ATOM 648 C C . GLN A 1 82 ? 21.138 -8.282 -29.529 1.00 92.62 82 GLN A C 1
ATOM 650 O O . GLN A 1 82 ? 21.724 -8.775 -30.493 1.00 92.62 82 GLN A O 1
ATOM 655 N N . LYS A 1 83 ? 20.221 -8.962 -28.831 1.00 90.12 83 LYS A N 1
ATOM 656 C CA . LYS A 1 83 ? 19.876 -10.370 -29.070 1.00 90.12 83 LYS A CA 1
ATOM 657 C C . LYS A 1 83 ? 18.748 -10.558 -30.091 1.00 90.12 83 LYS A C 1
ATOM 659 O O . LYS A 1 83 ? 18.662 -11.625 -30.691 1.00 90.12 83 LYS A O 1
ATOM 664 N N . CYS A 1 84 ? 17.910 -9.545 -30.322 1.00 91.25 84 CYS A N 1
ATOM 665 C CA . CYS A 1 84 ? 16.842 -9.596 -31.323 1.00 91.25 84 CYS A CA 1
ATOM 666 C C . CYS A 1 84 ? 17.327 -9.025 -32.656 1.00 91.25 84 CYS A C 1
ATOM 668 O O . CYS A 1 84 ? 17.496 -7.814 -32.784 1.00 91.25 84 CYS A O 1
ATOM 670 N N . LYS A 1 85 ? 17.542 -9.901 -33.644 1.00 82.00 85 LYS A N 1
ATOM 671 C CA . LYS A 1 85 ? 17.962 -9.505 -34.997 1.00 82.00 85 LYS A CA 1
ATOM 672 C C . LYS A 1 85 ? 16.792 -9.425 -35.985 1.00 82.00 85 LYS A C 1
ATOM 674 O O . LYS A 1 85 ? 16.729 -8.459 -36.732 1.00 82.00 85 LYS A O 1
ATOM 679 N N . SER A 1 86 ? 15.846 -10.370 -35.933 1.00 81.50 86 SER A N 1
ATOM 680 C CA . SER A 1 86 ? 14.694 -10.409 -36.849 1.00 81.50 86 SER A CA 1
ATOM 681 C C . SER A 1 86 ? 13.449 -10.999 -36.164 1.00 81.50 86 SER A C 1
ATOM 683 O O . SER A 1 86 ? 13.436 -12.204 -35.913 1.00 81.50 86 SER A O 1
ATOM 685 N N . PRO A 1 87 ? 12.403 -10.203 -35.863 1.00 82.94 87 PRO A N 1
ATOM 686 C CA . PRO A 1 87 ? 12.344 -8.741 -35.963 1.00 82.94 87 PRO A CA 1
ATOM 687 C C . PRO A 1 87 ? 13.250 -8.054 -34.927 1.00 82.94 87 PRO A C 1
ATOM 689 O O . PRO A 1 87 ? 13.448 -8.565 -33.819 1.00 82.94 87 PRO A O 1
ATOM 692 N N . SER A 1 88 ? 13.802 -6.891 -35.281 1.00 88.00 88 SER A N 1
ATOM 693 C CA . SER A 1 88 ? 14.539 -6.065 -34.325 1.00 88.00 88 SER A CA 1
ATOM 694 C C . SER A 1 88 ? 13.569 -5.457 -33.310 1.00 88.00 88 SER A C 1
ATOM 696 O O . SER A 1 88 ? 12.454 -5.048 -33.637 1.00 88.00 88 SER A O 1
ATOM 698 N N . TRP A 1 89 ? 13.972 -5.454 -32.039 1.00 93.31 89 TRP A N 1
ATOM 699 C CA . TRP A 1 89 ? 13.153 -4.922 -30.952 1.00 93.31 89 TRP A CA 1
ATOM 700 C C . TRP A 1 89 ? 13.818 -3.691 -30.356 1.00 93.31 89 TRP A C 1
ATOM 702 O O . TRP A 1 89 ? 14.991 -3.753 -29.982 1.00 93.31 89 TRP A O 1
ATOM 712 N N . ALA A 1 90 ? 13.067 -2.597 -30.232 1.00 92.06 90 ALA A N 1
ATOM 713 C CA . ALA A 1 90 ? 13.574 -1.335 -29.715 1.00 92.06 90 ALA A CA 1
ATOM 714 C C . ALA A 1 90 ? 12.648 -0.713 -28.671 1.00 92.06 90 ALA A C 1
ATOM 716 O O . ALA A 1 90 ? 11.434 -0.919 -28.665 1.00 92.06 90 ALA A O 1
ATOM 717 N N . THR A 1 91 ? 13.231 0.084 -27.781 1.00 92.94 91 THR A N 1
ATOM 718 C CA . THR A 1 91 ? 12.493 0.873 -26.795 1.00 92.94 91 THR A CA 1
ATOM 719 C C . THR A 1 91 ? 13.289 2.096 -26.369 1.00 92.94 91 THR A C 1
ATOM 721 O O . THR A 1 91 ? 14.514 2.075 -26.308 1.00 92.94 91 THR A O 1
ATOM 724 N N . GLN A 1 92 ? 12.578 3.148 -25.988 1.00 90.69 92 GLN A N 1
ATOM 725 C CA . GLN A 1 92 ? 13.132 4.307 -25.284 1.00 90.69 92 GLN A CA 1
ATOM 726 C C . GLN A 1 92 ? 13.019 4.164 -23.752 1.00 90.69 92 GLN A C 1
ATOM 728 O O . GLN A 1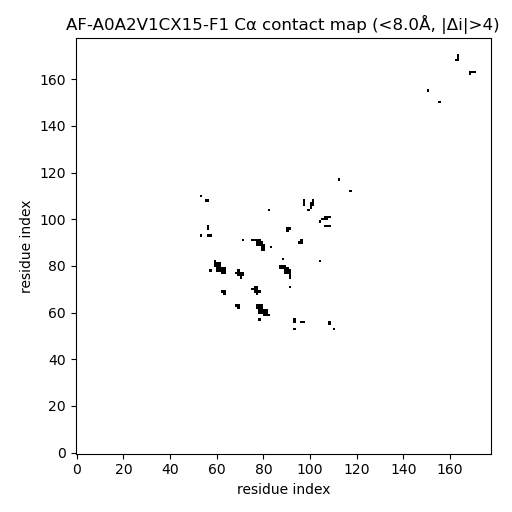 92 ? 13.817 4.706 -22.990 1.00 90.69 92 GLN A O 1
ATOM 733 N N . VAL A 1 93 ? 12.058 3.365 -23.267 1.00 90.19 93 VAL A N 1
ATOM 734 C CA . VAL A 1 93 ? 11.747 3.243 -21.834 1.00 90.19 93 VAL A CA 1
ATOM 735 C C . VAL A 1 93 ? 12.465 2.047 -21.204 1.00 90.19 93 VAL A C 1
ATOM 737 O O . VAL A 1 93 ? 12.254 0.898 -21.605 1.00 90.19 93 VAL A O 1
ATOM 740 N N . SER A 1 94 ? 13.230 2.288 -20.133 1.00 89.12 94 SER A N 1
ATOM 741 C CA . SER A 1 94 ? 13.976 1.251 -19.391 1.00 89.12 94 SER A CA 1
ATOM 742 C C . SER A 1 94 ? 13.083 0.186 -18.733 1.00 89.12 94 SER A C 1
ATOM 744 O O . SER A 1 94 ? 13.489 -0.959 -18.541 1.00 89.12 94 SER A O 1
ATOM 746 N N . GLY A 1 95 ? 11.841 0.533 -18.384 1.00 89.38 95 GLY A N 1
ATOM 747 C CA . GLY A 1 95 ? 10.849 -0.421 -17.879 1.00 89.38 95 GLY A CA 1
ATOM 748 C C . GLY A 1 95 ? 10.447 -1.460 -18.927 1.00 89.38 95 GLY A C 1
ATOM 749 O O . GLY A 1 95 ? 10.400 -2.650 -18.621 1.00 89.38 95 GLY A O 1
ATOM 750 N N . ASN A 1 96 ? 10.217 -1.023 -20.167 1.00 92.69 96 ASN A N 1
ATOM 751 C CA . ASN A 1 96 ? 9.911 -1.921 -21.280 1.00 92.69 96 ASN A CA 1
ATOM 752 C C . ASN A 1 96 ? 11.130 -2.766 -21.647 1.00 92.69 96 ASN A C 1
ATOM 754 O O . ASN A 1 96 ? 10.978 -3.965 -21.854 1.00 92.69 96 ASN A O 1
ATOM 758 N N . ALA A 1 97 ? 12.330 -2.175 -21.625 1.00 92.31 97 ALA A N 1
ATOM 759 C CA . ALA A 1 97 ? 13.587 -2.891 -21.838 1.00 92.31 97 ALA A CA 1
ATOM 760 C C . ALA A 1 97 ? 13.722 -4.085 -20.882 1.00 92.31 97 ALA A C 1
ATOM 762 O O . ALA A 1 97 ? 13.891 -5.219 -21.321 1.00 92.31 97 ALA A O 1
ATOM 763 N N . ARG A 1 98 ? 13.537 -3.865 -19.573 1.00 92.19 98 ARG A N 1
ATOM 764 C CA . ARG A 1 98 ? 13.584 -4.948 -18.576 1.00 92.19 98 ARG A CA 1
ATOM 765 C C . ARG A 1 98 ? 12.500 -6.002 -18.785 1.00 92.19 98 ARG A C 1
ATOM 767 O O . ARG A 1 98 ? 12.785 -7.188 -18.666 1.00 92.19 98 ARG A O 1
ATOM 774 N N . LYS A 1 99 ? 11.268 -5.593 -19.110 1.00 93.12 99 LYS A N 1
ATOM 775 C CA . LYS A 1 99 ? 10.177 -6.537 -19.412 1.00 93.12 99 LYS A CA 1
ATOM 776 C C . LYS A 1 99 ? 10.510 -7.411 -20.622 1.00 93.12 99 LYS A C 1
ATOM 778 O O . LYS A 1 99 ? 10.261 -8.611 -20.586 1.00 93.12 99 LYS A O 1
ATOM 783 N N . HIS A 1 100 ? 11.069 -6.819 -21.673 1.00 94.44 100 HIS A N 1
ATOM 784 C CA . HIS A 1 100 ? 11.483 -7.535 -22.872 1.00 94.44 100 HIS A CA 1
ATOM 785 C C . HIS A 1 100 ? 12.619 -8.520 -22.583 1.00 94.44 100 HIS A C 1
ATOM 787 O O . HIS A 1 100 ? 12.510 -9.679 -22.974 1.00 94.44 100 HIS A O 1
ATOM 793 N N . LEU A 1 101 ? 13.654 -8.090 -21.852 1.00 93.25 101 LEU A N 1
ATOM 794 C CA . LEU A 1 101 ? 14.759 -8.953 -21.431 1.00 93.25 101 LEU A CA 1
ATOM 795 C C . LEU A 1 101 ? 14.267 -10.154 -20.612 1.00 93.25 101 LEU A C 1
ATOM 797 O O . LEU A 1 101 ? 14.684 -11.280 -20.877 1.00 93.25 101 LEU A O 1
ATOM 801 N N . ALA A 1 102 ? 13.335 -9.933 -19.681 1.00 93.56 102 ALA A N 1
ATOM 802 C CA . ALA A 1 102 ? 12.772 -10.999 -18.859 1.00 93.56 102 ALA A CA 1
ATOM 803 C C . ALA A 1 102 ? 11.949 -11.998 -19.687 1.00 93.56 102 ALA A C 1
ATOM 805 O O . ALA A 1 102 ? 12.098 -13.202 -19.513 1.00 93.56 102 ALA A O 1
ATOM 806 N N . LYS A 1 103 ? 11.104 -11.512 -20.606 1.00 94.38 103 LYS A N 1
ATOM 807 C CA . LYS A 1 103 ? 10.203 -12.365 -21.398 1.00 94.38 103 LYS A CA 1
ATOM 808 C C . LYS A 1 103 ? 10.893 -13.082 -22.557 1.00 94.38 103 LYS A C 1
ATOM 810 O O . LYS A 1 103 ? 10.635 -14.255 -22.778 1.00 94.38 103 LYS A O 1
ATOM 815 N N . SER A 1 104 ? 11.736 -12.376 -23.304 1.00 92.62 104 SER A N 1
ATOM 816 C CA . SER A 1 104 ? 12.292 -12.869 -24.576 1.00 92.62 104 SER A CA 1
ATOM 817 C C . SER A 1 104 ? 13.660 -13.523 -24.401 1.00 92.62 104 SER A C 1
ATOM 819 O O . SER A 1 104 ? 14.075 -14.321 -25.235 1.00 92.62 104 SER A O 1
ATOM 821 N N . HIS A 1 105 ? 14.382 -13.173 -23.330 1.00 93.19 105 HIS A N 1
ATOM 822 C CA . HIS A 1 105 ? 15.748 -13.645 -23.094 1.00 93.19 105 HIS A CA 1
ATOM 823 C C . HIS A 1 105 ? 15.964 -14.262 -21.709 1.00 93.19 105 HIS A C 1
ATOM 825 O O . HIS A 1 105 ? 17.086 -14.670 -21.421 1.00 93.19 105 HIS A O 1
ATOM 831 N N . GLY A 1 106 ? 14.940 -14.310 -20.848 1.00 89.81 106 GLY A N 1
ATOM 832 C CA . GLY A 1 106 ? 15.056 -14.836 -19.484 1.00 89.81 106 GLY A CA 1
ATOM 833 C C . GLY A 1 106 ? 15.981 -14.026 -18.566 1.00 89.81 106 GLY A C 1
ATOM 834 O O . GLY A 1 106 ? 16.354 -14.505 -17.500 1.00 89.81 106 GLY A O 1
ATOM 835 N N . ILE A 1 107 ? 16.376 -12.807 -18.954 1.00 89.56 107 ILE A N 1
ATOM 836 C CA . ILE A 1 107 ? 17.300 -11.971 -18.176 1.00 89.56 107 ILE A CA 1
ATOM 837 C C . ILE A 1 107 ? 16.487 -11.065 -17.254 1.00 89.56 107 ILE A C 1
ATOM 839 O O . ILE A 1 107 ? 15.819 -10.129 -17.701 1.00 89.56 107 ILE A O 1
ATOM 843 N N . ILE A 1 108 ? 16.565 -11.323 -15.950 1.00 89.00 108 ILE A N 1
ATOM 844 C CA . ILE A 1 108 ? 15.848 -10.551 -14.934 1.00 89.00 108 ILE A CA 1
ATOM 845 C C . ILE A 1 108 ? 16.785 -9.500 -14.345 1.00 89.00 108 ILE A C 1
ATOM 847 O O . ILE A 1 108 ? 17.744 -9.816 -13.650 1.00 89.00 108 ILE A O 1
ATOM 851 N N . ILE A 1 109 ? 16.468 -8.228 -14.586 1.00 86.31 109 ILE A N 1
ATOM 852 C CA . ILE A 1 109 ? 17.202 -7.098 -14.010 1.00 86.31 109 ILE A CA 1
ATOM 853 C C . ILE A 1 109 ? 16.332 -6.442 -12.948 1.00 86.31 109 ILE A C 1
ATOM 855 O O . ILE A 1 109 ? 15.323 -5.788 -13.246 1.00 86.31 109 ILE A O 1
ATOM 859 N N . VAL A 1 110 ? 16.735 -6.599 -11.692 1.00 82.12 110 VAL A N 1
ATOM 860 C CA . VAL A 1 110 ? 16.072 -5.952 -10.562 1.00 82.12 110 VAL A CA 1
ATOM 861 C C . VAL A 1 110 ? 16.488 -4.484 -10.547 1.00 82.12 110 VAL A C 1
ATOM 863 O O . VAL A 1 110 ? 17.641 -4.148 -10.294 1.00 82.12 110 VAL A O 1
ATOM 866 N N . ALA A 1 111 ? 15.548 -3.587 -10.853 1.00 76.44 111 ALA A N 1
ATOM 867 C CA . ALA A 1 111 ? 15.800 -2.164 -10.672 1.00 76.44 111 ALA A CA 1
ATOM 868 C C . ALA A 1 111 ? 15.602 -1.816 -9.203 1.00 76.44 111 ALA A C 1
ATOM 870 O O . ALA A 1 111 ? 14.480 -1.873 -8.692 1.00 76.44 111 ALA A O 1
ATOM 871 N N . GLU A 1 112 ? 16.689 -1.414 -8.555 1.00 73.00 112 GLU A N 1
ATOM 872 C CA . GLU A 1 112 ? 16.632 -0.902 -7.199 1.00 73.00 112 GLU A CA 1
ATOM 873 C C . GLU A 1 112 ? 15.730 0.339 -7.156 1.00 73.00 112 GLU A C 1
ATOM 875 O O . GLU A 1 112 ? 15.880 1.279 -7.949 1.00 73.00 112 GLU A O 1
ATOM 880 N N . ARG A 1 113 ? 14.742 0.343 -6.254 1.00 69.8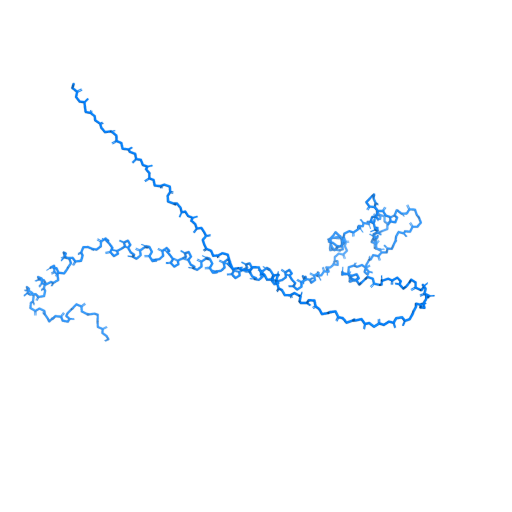8 113 ARG A N 1
ATOM 881 C CA . ARG A 1 113 ? 13.859 1.507 -6.099 1.00 69.88 113 ARG A CA 1
ATOM 882 C C . ARG A 1 113 ? 14.704 2.675 -5.602 1.00 69.88 113 ARG A C 1
ATOM 884 O O . ARG A 1 113 ? 15.548 2.505 -4.725 1.00 69.88 113 ARG A O 1
ATOM 891 N N . SER A 1 114 ? 14.452 3.880 -6.117 1.00 78.25 114 SER A N 1
ATOM 892 C CA . SER A 1 114 ? 15.140 5.064 -5.595 1.00 78.25 114 SER A CA 1
ATOM 893 C C . SER A 1 114 ? 14.858 5.222 -4.097 1.00 78.25 114 SER A C 1
ATOM 895 O O . SER A 1 114 ? 13.744 4.945 -3.646 1.00 78.25 114 SER A O 1
ATOM 897 N N . LYS A 1 115 ? 15.852 5.699 -3.333 1.00 78.06 115 LYS A N 1
ATOM 898 C CA . LYS A 1 115 ? 15.743 5.891 -1.875 1.00 78.06 115 LYS A CA 1
ATOM 899 C C . LYS A 1 115 ? 14.460 6.642 -1.486 1.00 78.06 115 LYS A C 1
ATOM 901 O O . LYS A 1 115 ? 13.715 6.178 -0.635 1.00 78.06 115 LYS A O 1
ATOM 906 N N . GLY A 1 116 ? 14.121 7.712 -2.213 1.00 82.38 116 GLY A N 1
ATOM 907 C CA . GLY A 1 116 ? 12.887 8.473 -1.980 1.00 82.38 116 GLY A CA 1
ATOM 908 C C . GLY A 1 116 ? 11.587 7.703 -2.261 1.00 82.38 116 GLY A C 1
ATOM 909 O O . GLY A 1 116 ? 10.598 7.903 -1.566 1.00 82.38 116 GLY A O 1
ATOM 910 N N . LYS A 1 117 ? 11.562 6.789 -3.244 1.00 81.81 117 LYS A N 1
ATOM 911 C CA . LYS A 1 117 ? 10.388 5.927 -3.483 1.00 81.81 117 LYS A CA 1
ATOM 912 C C . LYS A 1 117 ? 10.226 4.870 -2.389 1.00 81.81 117 LYS A C 1
ATOM 914 O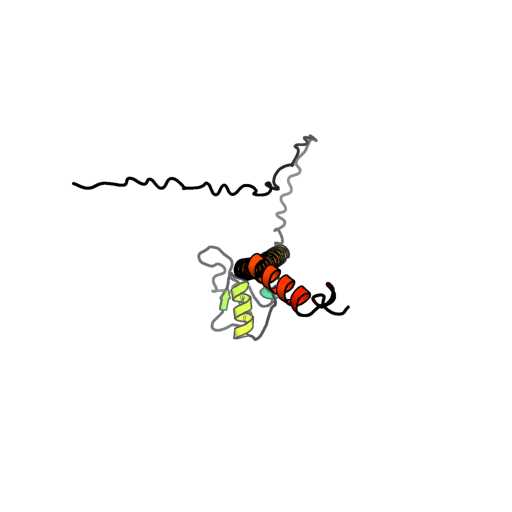 O . LYS A 1 117 ? 9.094 4.507 -2.090 1.00 81.81 117 LYS A O 1
ATOM 919 N N . LYS A 1 118 ? 11.330 4.378 -1.813 1.00 85.25 118 LYS A N 1
ATOM 920 C CA . LYS A 1 118 ? 11.291 3.464 -0.661 1.00 85.25 118 LYS A CA 1
ATOM 921 C C . LYS A 1 118 ? 10.762 4.175 0.581 1.00 85.25 118 LYS A C 1
ATOM 923 O O . LYS A 1 118 ? 9.765 3.719 1.122 1.00 85.25 118 LYS A O 1
ATOM 928 N N . ALA A 1 119 ? 11.341 5.328 0.922 1.00 90.12 119 ALA A N 1
ATOM 929 C CA . ALA A 1 119 ? 10.938 6.118 2.084 1.00 90.12 119 ALA A CA 1
ATOM 930 C C . ALA A 1 119 ? 9.442 6.468 2.060 1.00 90.12 119 ALA A C 1
ATOM 932 O O . ALA A 1 119 ? 8.732 6.188 3.015 1.00 90.12 119 ALA A O 1
ATOM 933 N N . ARG A 1 120 ? 8.919 6.968 0.930 1.00 90.44 120 ARG A N 1
ATOM 934 C CA . ARG A 1 120 ? 7.478 7.259 0.811 1.00 90.44 120 ARG A CA 1
ATOM 935 C C . ARG A 1 120 ? 6.593 6.026 0.967 1.00 90.44 120 ARG A C 1
ATOM 937 O O . ARG A 1 120 ? 5.504 6.113 1.516 1.00 90.44 120 ARG A O 1
ATOM 944 N N . HIS A 1 121 ? 7.029 4.886 0.439 1.00 91.56 121 HIS A N 1
ATOM 945 C CA . HIS A 1 121 ? 6.265 3.648 0.551 1.00 91.56 121 HIS A CA 1
ATOM 946 C C . HIS A 1 121 ? 6.238 3.125 1.990 1.00 91.56 121 HIS A C 1
ATOM 948 O O . HIS A 1 121 ? 5.221 2.604 2.429 1.00 91.56 121 HIS A O 1
ATOM 954 N N . GLU A 1 122 ? 7.342 3.276 2.713 1.00 93.50 122 GLU A N 1
ATOM 955 C CA . GLU A 1 122 ? 7.451 2.931 4.127 1.00 93.50 122 GLU A CA 1
ATOM 956 C C . GLU A 1 122 ? 6.605 3.856 5.003 1.00 93.50 122 GLU A C 1
ATOM 958 O O . GLU A 1 122 ? 5.805 3.368 5.791 1.00 93.50 122 GLU A O 1
ATOM 963 N N . GLN A 1 123 ? 6.659 5.169 4.764 1.00 95.25 123 GLN A N 1
ATOM 964 C CA . GLN A 1 123 ? 5.770 6.137 5.417 1.00 95.25 123 GLN A CA 1
ATOM 965 C C . GLN A 1 123 ? 4.294 5.807 5.184 1.00 95.25 123 GLN A C 1
ATOM 967 O O . GLN A 1 123 ? 3.489 5.858 6.105 1.00 95.25 123 GLN A O 1
ATOM 972 N N . LEU A 1 124 ? 3.928 5.427 3.957 1.00 96.38 124 LEU A N 1
ATOM 973 C CA . LEU A 1 124 ? 2.551 5.058 3.652 1.00 96.38 124 LEU A CA 1
ATOM 974 C C . LEU A 1 124 ? 2.113 3.806 4.428 1.00 96.38 124 LEU A C 1
ATOM 976 O O . LEU A 1 124 ? 0.993 3.760 4.929 1.00 96.38 124 LEU A O 1
ATOM 980 N N . LYS A 1 125 ? 2.991 2.803 4.551 1.00 96.06 125 LYS A N 1
ATOM 981 C CA . LYS A 1 125 ? 2.723 1.605 5.358 1.00 96.06 125 LYS A CA 1
ATOM 982 C C . LYS A 1 125 ? 2.531 1.939 6.833 1.00 96.06 125 LYS A C 1
ATOM 984 O O . LYS A 1 125 ? 1.602 1.412 7.433 1.00 96.06 125 LYS A O 1
ATOM 989 N N . ASP A 1 126 ? 3.373 2.810 7.383 1.00 96.88 126 ASP A N 1
ATOM 990 C CA . ASP A 1 126 ? 3.262 3.262 8.772 1.00 96.88 126 ASP A CA 1
ATOM 991 C C . ASP A 1 126 ? 1.921 3.962 9.029 1.00 96.88 126 ASP A C 1
ATOM 993 O O . ASP A 1 126 ? 1.198 3.610 9.960 1.00 96.88 126 ASP A O 1
ATOM 997 N N . ILE A 1 127 ? 1.518 4.874 8.138 1.00 97.12 127 ILE A N 1
ATOM 998 C CA . ILE A 1 127 ? 0.222 5.559 8.240 1.00 97.12 127 ILE A CA 1
ATOM 999 C C . ILE A 1 127 ? -0.926 4.546 8.237 1.00 97.12 127 ILE A C 1
ATOM 1001 O O . ILE A 1 127 ? -1.807 4.619 9.091 1.00 97.12 127 ILE A O 1
ATOM 1005 N N . PHE A 1 128 ? -0.918 3.579 7.315 1.00 97.19 128 PHE A N 1
ATOM 1006 C CA . PHE A 1 128 ? -1.967 2.559 7.275 1.00 97.19 128 PHE A CA 1
ATOM 1007 C C . PHE A 1 128 ? -1.987 1.683 8.528 1.00 97.19 128 PHE A C 1
ATOM 1009 O O . PHE A 1 128 ? -3.071 1.393 9.032 1.00 97.19 128 PHE A O 1
ATOM 1016 N N . ALA A 1 129 ? -0.821 1.305 9.056 1.00 96.25 129 ALA A N 1
ATOM 1017 C CA . ALA A 1 129 ? -0.731 0.542 10.295 1.00 96.25 129 ALA A CA 1
ATOM 1018 C C . ALA A 1 129 ? -1.362 1.322 11.458 1.00 96.25 129 ALA A C 1
ATOM 1020 O O . ALA A 1 129 ? -2.271 0.816 12.112 1.00 96.25 129 ALA A O 1
ATOM 1021 N N . ARG A 1 130 ? -0.983 2.592 11.636 1.00 94.06 130 ARG A N 1
ATOM 1022 C CA . ARG A 1 130 ? -1.512 3.459 12.701 1.00 94.06 130 ARG A CA 1
ATOM 1023 C C . ARG A 1 130 ? -3.013 3.710 12.583 1.00 94.06 130 ARG A C 1
ATOM 1025 O O . ARG A 1 130 ? -3.718 3.725 13.585 1.00 94.06 130 ARG A O 1
ATOM 1032 N N . VAL A 1 131 ? -3.519 3.899 11.366 1.00 94.94 131 VAL A N 1
ATOM 1033 C CA . VAL A 1 131 ? -4.962 4.076 11.139 1.00 94.94 131 VAL A CA 1
ATOM 1034 C C . VAL A 1 131 ? -5.720 2.785 11.444 1.00 94.94 131 VAL A C 1
ATOM 1036 O O . VAL A 1 131 ? -6.812 2.837 12.008 1.00 94.94 131 VAL A O 1
ATOM 1039 N N . SER A 1 132 ? -5.152 1.627 11.101 1.00 92.06 132 SER A N 1
ATOM 1040 C CA . SER A 1 132 ? -5.790 0.339 11.373 1.00 92.06 132 SER A CA 1
ATOM 1041 C C . SER A 1 132 ? -5.900 0.050 12.870 1.00 92.06 132 SER A C 1
ATOM 1043 O O . SER A 1 132 ? -6.977 -0.333 13.318 1.00 92.06 132 SER A O 1
ATOM 1045 N N . THR A 1 133 ? -4.850 0.321 13.651 1.00 92.69 133 THR A N 1
ATOM 1046 C CA . THR A 1 133 ? -4.866 0.112 15.106 1.00 92.69 133 THR A CA 1
ATOM 1047 C C . THR A 1 133 ? -5.846 1.055 15.791 1.00 92.69 133 THR A C 1
ATOM 1049 O O . THR A 1 133 ? -6.679 0.599 16.563 1.00 92.69 133 THR A O 1
ATOM 1052 N N . GLN A 1 134 ? -5.839 2.344 15.432 1.00 93.31 134 GLN A N 1
ATOM 1053 C CA . GLN A 1 134 ? -6.784 3.319 15.990 1.00 93.31 134 GLN A CA 1
ATOM 1054 C C . GLN A 1 134 ? -8.240 2.977 15.678 1.00 93.31 134 GLN A C 1
ATOM 1056 O O . GLN A 1 134 ? -9.133 3.283 16.461 1.00 93.31 134 GLN A O 1
ATOM 1061 N N . LYS A 1 135 ? -8.511 2.387 14.508 1.00 93.62 135 LYS A N 1
ATOM 1062 C CA . LYS A 1 135 ? -9.868 1.970 14.161 1.00 93.62 135 LYS A CA 1
ATOM 1063 C C . LYS A 1 135 ? -10.328 0.807 15.038 1.00 93.62 135 LYS A C 1
ATOM 1065 O O . LYS A 1 135 ? 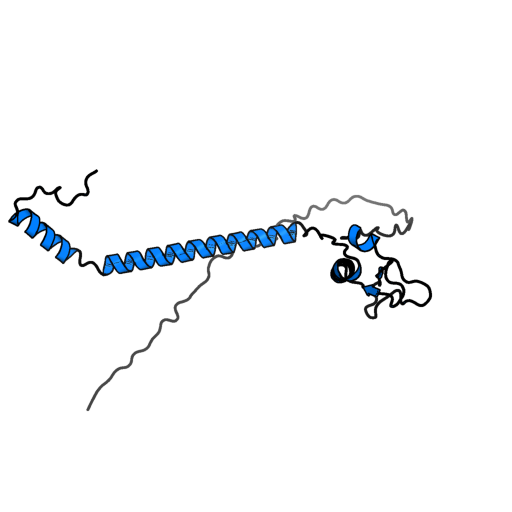-11.474 0.829 15.464 1.00 93.62 135 LYS A O 1
ATOM 1070 N N . ILE A 1 136 ? -9.461 -0.176 15.274 1.00 93.31 136 ILE A N 1
ATOM 1071 C CA . ILE A 1 136 ? -9.767 -1.325 16.136 1.00 93.31 136 ILE A CA 1
ATOM 1072 C C . ILE A 1 136 ? -10.027 -0.839 17.563 1.00 93.31 136 ILE A C 1
ATOM 1074 O O . ILE A 1 136 ? -11.103 -1.090 18.088 1.00 93.31 136 ILE A O 1
ATOM 1078 N N . GLU A 1 137 ? -9.123 -0.029 18.113 1.00 94.06 137 GLU A N 1
ATOM 1079 C CA . GLU A 1 137 ? -9.246 0.533 19.465 1.00 94.06 137 GLU A CA 1
ATOM 1080 C C . GLU A 1 137 ? -10.547 1.329 19.646 1.00 94.06 137 GLU A C 1
ATOM 1082 O O . GLU A 1 137 ? -11.263 1.147 20.622 1.00 94.06 137 GLU A O 1
ATOM 1087 N N . LYS A 1 138 ? -10.926 2.158 18.664 1.00 94.12 138 LYS A N 1
ATOM 1088 C CA . LYS A 1 138 ? -12.196 2.901 18.711 1.00 94.12 138 LYS A CA 1
ATOM 1089 C C . LYS A 1 138 ? -13.432 2.008 18.658 1.00 94.12 138 LYS A C 1
ATOM 1091 O O . LYS A 1 138 ? -14.470 2.388 19.195 1.00 94.12 138 LYS A O 1
ATOM 1096 N N . VAL A 1 139 ? -13.360 0.885 17.946 1.00 94.38 139 VAL A N 1
ATOM 1097 C CA . VAL A 1 139 ? -14.465 -0.078 17.888 1.00 94.38 139 VAL A CA 1
ATOM 1098 C C . VAL A 1 139 ? -14.584 -0.792 19.229 1.00 94.38 139 VAL A C 1
ATOM 1100 O O . VAL A 1 139 ? -15.679 -0.817 19.778 1.00 94.38 139 VAL A O 1
ATOM 1103 N N . GLU A 1 140 ? -13.472 -1.265 19.789 1.00 94.38 140 GLU A N 1
ATOM 1104 C CA . GLU A 1 140 ? -13.430 -1.910 21.108 1.00 94.38 140 GLU A CA 1
ATOM 1105 C C . GLU A 1 140 ? -13.931 -0.966 22.211 1.00 94.38 140 GLU A C 1
ATOM 1107 O O . GLU A 1 140 ? -14.831 -1.324 22.965 1.00 94.38 140 GLU A O 1
ATOM 1112 N N . GLU A 1 141 ? -13.453 0.282 22.239 1.00 95.19 141 GLU A N 1
ATOM 1113 C CA . GLU A 1 141 ? -13.901 1.301 23.199 1.00 95.19 141 GLU A CA 1
ATOM 1114 C C . GLU A 1 141 ? -15.404 1.597 23.053 1.00 95.19 141 GLU A C 1
ATOM 1116 O O . GLU A 1 141 ? -16.124 1.810 24.033 1.00 95.19 141 GLU A O 1
ATOM 1121 N N . HIS A 1 142 ? -15.910 1.632 21.819 1.00 94.69 142 HIS A N 1
ATOM 1122 C CA . HIS A 1 142 ? -17.333 1.833 21.577 1.00 94.69 142 HIS A CA 1
ATOM 1123 C C . HIS A 1 142 ? -18.162 0.636 22.058 1.00 94.69 142 HIS A C 1
ATOM 1125 O O . HIS A 1 142 ? -19.204 0.836 22.685 1.00 94.69 142 HIS A O 1
ATOM 1131 N N . GLU A 1 143 ? -17.718 -0.589 21.777 1.00 94.75 143 GLU A N 1
ATOM 1132 C CA . GLU A 1 143 ? -18.369 -1.821 22.224 1.00 94.75 143 GLU A CA 1
ATOM 1133 C C . GLU A 1 143 ? -18.401 -1.913 23.752 1.00 94.75 143 GLU A C 1
ATOM 1135 O O . GLU A 1 143 ? -19.472 -2.136 24.320 1.00 94.75 143 GLU A O 1
ATOM 1140 N N . GLU A 1 144 ? -17.287 -1.625 24.427 1.00 94.69 144 GLU A N 1
ATOM 1141 C CA . GLU A 1 144 ? -17.207 -1.570 25.889 1.00 94.69 144 GLU A CA 1
ATOM 1142 C C . GLU A 1 144 ? -18.211 -0.561 26.458 1.00 94.69 144 GLU A C 1
ATOM 1144 O O . GLU A 1 144 ? -19.051 -0.914 27.286 1.00 94.69 144 GLU A O 1
ATOM 1149 N N . LYS A 1 145 ? -18.241 0.668 25.929 1.00 94.62 145 LYS A N 1
ATOM 1150 C CA . LYS A 1 145 ? -19.206 1.697 26.358 1.00 94.62 145 LYS A CA 1
ATOM 1151 C C . LYS A 1 145 ? -20.659 1.304 26.120 1.00 94.62 145 LYS A C 1
ATOM 1153 O O . LYS A 1 145 ? -21.551 1.819 26.796 1.00 94.62 145 LYS A O 1
ATOM 1158 N N . VAL A 1 146 ? -20.951 0.494 25.105 1.00 95.88 146 VAL A N 1
ATOM 1159 C CA . VAL A 1 146 ? -22.308 -0.019 24.868 1.00 95.88 146 VAL A CA 1
ATOM 1160 C C . VAL A 1 146 ? -22.657 -1.077 25.914 1.00 95.88 146 VAL A C 1
ATOM 1162 O O . VAL A 1 146 ? -23.740 -1.002 26.495 1.00 95.88 146 VAL A O 1
ATOM 1165 N N . LEU A 1 147 ? -21.743 -2.006 26.201 1.00 93.94 147 LEU A N 1
ATOM 1166 C CA . LEU A 1 147 ? -21.932 -3.039 27.221 1.00 93.94 147 LEU A CA 1
ATOM 1167 C C . LEU A 1 147 ? -22.095 -2.434 28.619 1.00 93.94 147 LEU A C 1
ATOM 1169 O O . LEU A 1 147 ? -23.032 -2.788 29.331 1.00 93.94 147 LEU A O 1
ATOM 1173 N N . GLU A 1 148 ? -21.262 -1.461 28.987 1.00 93.00 148 GLU A N 1
ATOM 1174 C CA . GLU A 1 148 ? -21.376 -0.758 30.266 1.00 93.00 148 GLU A CA 1
ATOM 1175 C C . GLU A 1 148 ? -22.723 -0.050 30.428 1.00 93.00 148 GLU A C 1
ATOM 1177 O O . GLU A 1 148 ? -23.297 -0.056 31.516 1.00 93.00 148 GLU A O 1
ATOM 1182 N N . ARG A 1 149 ? -23.240 0.552 29.348 1.00 93.00 149 ARG A N 1
ATOM 1183 C CA . ARG A 1 149 ? -24.548 1.223 29.351 1.00 93.00 149 ARG A CA 1
ATOM 1184 C C . ARG A 1 149 ? -25.717 0.246 29.426 1.00 93.00 149 ARG A C 1
ATOM 1186 O O . ARG A 1 149 ? -26.769 0.619 29.935 1.00 93.00 149 ARG A O 1
ATOM 1193 N N . ALA A 1 150 ? -25.555 -0.977 28.926 1.00 94.25 150 ALA A N 1
ATOM 1194 C CA . ALA A 1 150 ? -26.584 -2.009 29.013 1.00 94.25 150 ALA A CA 1
ATOM 1195 C C . ALA A 1 150 ? -26.747 -2.562 30.442 1.00 94.25 150 ALA A C 1
ATOM 1197 O O . ALA A 1 150 ? -27.809 -3.086 30.781 1.00 94.25 150 ALA A O 1
ATOM 1198 N N . ILE A 1 151 ? -25.724 -2.435 31.294 1.00 94.06 151 ILE A N 1
ATOM 1199 C CA . ILE A 1 151 ? -25.774 -2.878 32.690 1.00 94.06 151 ILE A CA 1
ATOM 1200 C C . ILE A 1 151 ? -26.490 -1.827 33.541 1.00 94.06 151 ILE A C 1
ATOM 1202 O O . ILE A 1 151 ? -25.993 -0.722 33.758 1.00 94.06 151 ILE A O 1
ATOM 1206 N N . ASN A 1 152 ? -27.631 -2.203 34.121 1.00 93.94 152 ASN A N 1
ATOM 1207 C CA . ASN A 1 152 ? -28.257 -1.404 35.169 1.00 93.94 152 ASN A CA 1
ATOM 1208 C C . ASN A 1 152 ? -27.490 -1.589 36.491 1.00 93.94 152 ASN A C 1
ATOM 1210 O O . ASN A 1 152 ? -27.759 -2.512 37.263 1.00 93.94 152 ASN A O 1
ATOM 1214 N N . LYS A 1 153 ? -26.515 -0.704 36.732 1.00 92.69 153 LYS A N 1
ATOM 1215 C CA . LYS A 1 153 ? -25.642 -0.740 37.917 1.00 92.69 153 LYS A CA 1
ATOM 1216 C C . LYS A 1 153 ? -26.427 -0.619 39.227 1.00 92.69 153 LYS A C 1
ATOM 1218 O O . LYS A 1 153 ? -26.049 -1.244 40.211 1.00 92.69 153 LYS A O 1
ATOM 1223 N N . GLU A 1 154 ? -27.526 0.131 39.243 1.00 94.06 154 GLU A N 1
ATOM 1224 C CA . GLU A 1 154 ? -28.355 0.313 40.441 1.00 94.06 154 GLU A CA 1
ATOM 1225 C C . GLU A 1 154 ? -29.088 -0.975 40.813 1.00 94.06 154 GLU A C 1
ATOM 1227 O O . GLU A 1 154 ? -28.965 -1.444 41.943 1.00 94.06 154 GLU A O 1
ATOM 1232 N N . ALA A 1 155 ? -29.769 -1.598 39.846 1.00 94.88 155 ALA A N 1
ATOM 1233 C CA . ALA A 1 155 ? -30.465 -2.865 40.064 1.00 94.88 155 ALA A CA 1
ATOM 1234 C C . ALA A 1 155 ? -29.494 -3.994 40.448 1.00 94.88 155 ALA A C 1
ATOM 1236 O O . ALA A 1 155 ? -29.807 -4.821 41.306 1.00 94.88 155 ALA A O 1
ATOM 1237 N N . LEU A 1 156 ? -28.302 -4.013 39.841 1.00 93.25 156 LEU A N 1
ATOM 1238 C CA . LEU A 1 156 ? -27.249 -4.970 40.175 1.00 93.25 156 LEU A CA 1
ATOM 1239 C C . LEU A 1 156 ? -26.741 -4.772 41.609 1.00 93.25 156 LEU A C 1
ATOM 1241 O O . LEU A 1 156 ? -26.686 -5.738 42.366 1.00 93.25 156 LEU A O 1
ATOM 1245 N N . ASN A 1 157 ? -26.429 -3.537 42.004 1.00 92.19 157 ASN A N 1
ATOM 1246 C CA . ASN A 1 157 ? -25.982 -3.224 43.363 1.00 92.19 157 ASN A CA 1
ATOM 1247 C C . ASN A 1 157 ? -27.061 -3.534 44.404 1.00 92.19 157 ASN A C 1
ATOM 1249 O O . ASN A 1 157 ? -26.763 -4.087 45.460 1.00 92.19 157 ASN A O 1
ATOM 1253 N N . GLU A 1 158 ? -28.322 -3.223 44.115 1.00 94.44 158 GLU A N 1
ATOM 1254 C CA . GLU A 1 158 ? -29.429 -3.539 45.013 1.00 94.44 158 GLU A CA 1
ATOM 1255 C C . GLU A 1 158 ? -29.596 -5.055 45.193 1.00 94.44 158 GLU A C 1
ATOM 1257 O O . GLU A 1 158 ? -29.713 -5.539 46.322 1.00 94.44 158 GLU A O 1
ATOM 1262 N N . ALA A 1 159 ? -29.562 -5.819 44.097 1.00 93.56 159 ALA A N 1
ATOM 1263 C CA . ALA A 1 159 ? -29.598 -7.277 44.152 1.00 93.56 159 ALA A CA 1
ATOM 1264 C C . ALA A 1 159 ? -28.409 -7.840 44.948 1.00 93.56 159 ALA A C 1
ATOM 1266 O O . ALA A 1 159 ? -28.593 -8.744 45.765 1.00 93.56 159 ALA A O 1
ATOM 1267 N N . LEU A 1 160 ? -27.218 -7.263 44.768 1.00 91.62 160 LEU A N 1
ATOM 1268 C CA . LEU A 1 160 ? -26.009 -7.632 45.497 1.00 91.62 160 LEU A CA 1
ATOM 1269 C C . LEU A 1 160 ? -26.162 -7.419 47.008 1.00 91.62 160 LEU A C 1
ATOM 1271 O O . LEU A 1 160 ? -25.895 -8.326 47.794 1.00 91.62 160 LEU A O 1
ATOM 1275 N N . VAL A 1 161 ? -26.635 -6.243 47.425 1.00 92.12 161 VAL A N 1
ATOM 1276 C CA . VAL A 1 161 ? -26.846 -5.915 48.843 1.00 92.12 161 VAL A CA 1
ATOM 1277 C C . VAL A 1 161 ? -27.873 -6.857 49.464 1.00 92.12 161 VAL A C 1
ATOM 1279 O O . VAL A 1 161 ? -27.649 -7.378 50.559 1.00 92.12 161 VAL A O 1
ATOM 1282 N N . ARG A 1 162 ? -28.979 -7.131 48.764 1.00 92.50 162 ARG A N 1
ATOM 1283 C CA . ARG A 1 162 ? -30.002 -8.084 49.225 1.00 92.50 162 ARG A CA 1
ATOM 1284 C C . ARG A 1 162 ? -29.442 -9.496 49.373 1.00 92.50 162 ARG A C 1
ATOM 1286 O O . ARG A 1 162 ? -29.772 -10.169 50.343 1.00 92.50 162 ARG A O 1
ATOM 1293 N N . LEU A 1 163 ? -28.583 -9.934 48.455 1.00 90.81 163 LEU A N 1
ATOM 1294 C CA . LEU A 1 163 ? -27.929 -11.239 48.534 1.00 90.81 163 LEU A CA 1
ATOM 1295 C C . LEU A 1 163 ? -26.993 -11.320 49.748 1.00 90.81 163 LEU A C 1
ATOM 1297 O O . LEU A 1 163 ? -27.092 -12.254 50.539 1.00 90.81 163 LEU A O 1
ATOM 1301 N N . ILE A 1 164 ? -26.117 -10.327 49.925 1.00 90.69 164 ILE A N 1
ATOM 1302 C CA . ILE A 1 164 ? -25.149 -10.290 51.031 1.00 90.69 164 ILE A CA 1
ATOM 1303 C C . ILE A 1 164 ? -25.872 -10.291 52.379 1.00 90.69 164 ILE A C 1
ATOM 1305 O O . ILE A 1 164 ? -25.543 -11.084 53.258 1.00 90.69 164 ILE A O 1
ATOM 1309 N N . THR A 1 165 ? -26.882 -9.433 52.526 1.00 91.00 165 THR A N 1
ATOM 1310 C CA . THR A 1 165 ? -27.651 -9.301 53.771 1.00 91.00 165 THR A CA 1
ATOM 1311 C C . THR A 1 165 ? -28.550 -10.509 54.032 1.00 91.00 165 THR A C 1
ATOM 1313 O O . THR A 1 165 ? -28.583 -11.008 55.152 1.00 91.00 165 THR A O 1
ATOM 1316 N N . GLY A 1 166 ? -29.239 -11.027 53.011 1.00 90.06 166 GLY A N 1
ATOM 1317 C CA . GLY A 1 166 ? -30.139 -12.176 53.138 1.00 90.06 166 GLY A CA 1
ATOM 1318 C C . GLY A 1 166 ? -29.417 -13.494 53.421 1.00 90.06 166 GLY A C 1
ATOM 1319 O O . GLY A 1 166 ? -29.959 -14.358 54.107 1.00 90.06 166 GLY A O 1
ATOM 1320 N N . CYS A 1 167 ? -28.187 -13.642 52.929 1.00 87.06 167 CYS A N 1
ATOM 1321 C CA . CYS A 1 167 ? -27.376 -14.843 53.119 1.00 87.06 167 CYS A CA 1
ATOM 1322 C C . CYS A 1 167 ? -26.275 -14.688 54.185 1.00 87.06 167 CYS A C 1
ATOM 1324 O O . CYS A 1 167 ? -25.512 -15.630 54.382 1.00 87.06 167 CYS A O 1
ATOM 1326 N N . ASN A 1 168 ? -26.186 -13.541 54.876 1.00 87.06 168 ASN A N 1
ATOM 1327 C CA . ASN A 1 168 ? -25.114 -13.208 55.829 1.00 87.06 168 ASN A CA 1
ATOM 1328 C C . ASN A 1 168 ? -23.699 -13.440 55.261 1.00 87.06 168 ASN A C 1
ATOM 1330 O O . ASN A 1 168 ? -22.814 -13.958 55.945 1.00 87.06 168 ASN A O 1
ATOM 1334 N N . LEU A 1 169 ? -23.489 -13.086 53.991 1.00 87.56 169 LEU A N 1
ATOM 1335 C CA . LEU A 1 169 ? -22.186 -13.233 53.347 1.00 87.56 169 LEU A CA 1
ATOM 1336 C C . LEU A 1 169 ? -21.230 -12.125 53.818 1.00 87.56 169 LEU A C 1
ATOM 1338 O O . LEU A 1 169 ? -21.663 -11.001 54.084 1.00 87.56 169 LEU A O 1
ATOM 1342 N N . PRO A 1 170 ? -19.917 -12.396 53.900 1.00 83.69 170 PRO A N 1
ATOM 1343 C CA . PRO A 1 170 ? -18.941 -11.336 54.096 1.00 83.69 170 PRO A CA 1
ATOM 1344 C C . PRO A 1 170 ? -18.960 -10.392 52.888 1.00 83.69 170 PRO A C 1
ATOM 1346 O O . PRO A 1 170 ? -19.142 -10.835 51.757 1.00 83.69 170 PRO A O 1
ATOM 1349 N N . HIS A 1 171 ? -18.722 -9.097 53.107 1.00 77.38 171 HIS A N 1
ATOM 1350 C CA . HIS A 1 171 ? -18.751 -8.110 52.016 1.00 77.38 171 HIS A CA 1
ATOM 1351 C C . HIS A 1 171 ? -17.759 -8.418 50.875 1.00 77.38 171 HIS A C 1
ATOM 1353 O O . HIS A 1 171 ? -18.035 -8.096 49.725 1.00 77.38 171 HIS A O 1
ATOM 1359 N N . ASN A 1 172 ? -16.671 -9.136 51.178 1.00 80.00 172 ASN A N 1
ATOM 1360 C CA . ASN A 1 172 ? -15.663 -9.583 50.210 1.00 80.00 172 ASN A CA 1
ATOM 1361 C C . ASN A 1 172 ? -16.107 -10.777 49.352 1.00 80.00 172 ASN A C 1
ATOM 1363 O O . ASN A 1 172 ? -15.364 -11.203 48.477 1.00 80.00 172 ASN A O 1
ATOM 1367 N N . ALA A 1 173 ? -17.291 -11.355 49.583 1.00 78.06 173 ALA A N 1
ATOM 1368 C CA . ALA A 1 173 ? -17.763 -12.532 48.844 1.00 78.06 173 ALA A CA 1
ATOM 1369 C C . ALA A 1 173 ? -17.938 -12.288 47.332 1.00 78.06 173 ALA A C 1
ATOM 1371 O O . ALA A 1 173 ? -18.152 -13.235 46.580 1.00 78.06 173 ALA A O 1
ATOM 1372 N N . VAL A 1 174 ? -17.880 -11.028 46.900 1.00 76.69 174 VAL A N 1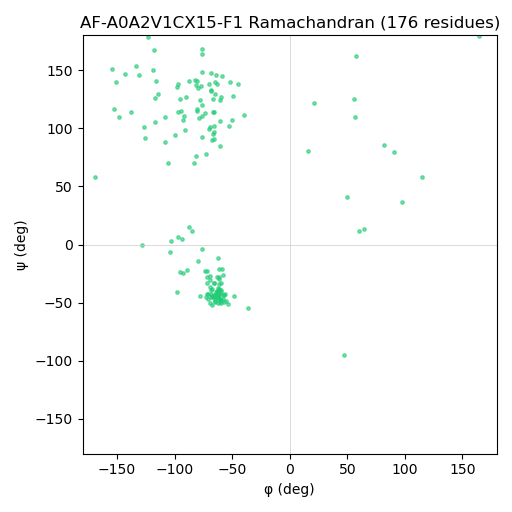
ATOM 1373 C CA . VAL A 1 174 ? -18.067 -10.590 45.511 1.00 76.69 174 VAL A CA 1
ATOM 1374 C C . VAL A 1 174 ? -16.746 -10.230 44.825 1.00 76.69 174 VAL A C 1
ATOM 1376 O O . VAL A 1 174 ? -16.724 -9.945 43.630 1.00 76.69 174 VAL A O 1
ATOM 1379 N N . GLU A 1 175 ? -15.640 -10.222 45.564 1.00 79.38 175 GLU A N 1
ATOM 1380 C CA . GLU A 1 175 ? -14.320 -9.984 44.994 1.00 79.38 175 GLU A CA 1
ATOM 1381 C C . GLU A 1 175 ? -13.793 -11.277 44.358 1.00 79.38 175 GLU A C 1
ATOM 1383 O O . GLU A 1 175 ? -13.988 -12.376 44.882 1.00 79.38 175 GLU A O 1
ATOM 1388 N N . TRP A 1 176 ? -13.128 -11.164 43.205 1.00 70.12 176 TRP A N 1
ATOM 1389 C CA . TRP A 1 176 ? -12.419 -12.303 42.620 1.00 70.12 176 TRP A CA 1
ATOM 1390 C C . TRP A 1 176 ? -11.284 -12.742 43.559 1.00 70.12 176 TRP A C 1
ATOM 1392 O O . TRP A 1 176 ? -10.588 -11.871 44.088 1.00 70.12 176 TRP A O 1
ATOM 1402 N N . PRO A 1 177 ? -11.055 -14.055 43.763 1.00 65.12 177 PRO A N 1
ATOM 1403 C CA . PRO A 1 177 ? -9.911 -14.515 44.539 1.00 65.12 177 PRO A CA 1
ATOM 1404 C C . PRO A 1 177 ? -8.613 -14.042 43.870 1.00 65.12 177 PRO A C 1
ATOM 1406 O O . PRO A 1 177 ? -8.404 -14.300 42.682 1.00 65.12 177 PRO A O 1
ATOM 1409 N N . GLN A 1 178 ? -7.786 -13.322 44.634 1.00 49.12 178 GLN A N 1
ATOM 1410 C CA . GLN A 1 178 ? -6.410 -12.975 44.261 1.00 49.12 178 GLN A CA 1
ATOM 1411 C C . GLN A 1 178 ? -5.480 -14.183 44.350 1.00 49.12 178 GLN A C 1
ATOM 1413 O O . GLN A 1 178 ? -5.684 -15.025 45.257 1.00 49.12 178 GLN A O 1
#

Nearest PDB structures (foldseek):
  3gw6-assembly2_C  TM=1.744E-01  e=1.353E+00  Escherichia phage K1F
  3gw6-assembly2_E  TM=1.627E-01  e=1.882E+00  Escherichia phage K1F
  3gw6-assembly2_D  TM=1.611E-01  e=3.408E+00  Escherichia phage K1F
  3gw6-assembly1_B  TM=1.572E-01  e=6.594E+00  Escherichia phage K1F
  3gw6-assembly1_F  TM=1.630E-01  e=7.044E+00  Escherichia phage K1F